Protein 1R8D (pdb70)

Secondary structure (DSSP, 8-state):
--B-HHHHHHHHS--HHHHHHHHHTTSS--SEE-TT--EEB-HHHHHHHHHHHHHHHTT--HHHHHHHHH-TTS-HHHHHHHHHHHHHHHHHHHHHHHHHHHHHH-S--/--B-HHHHHHHHS--HHHHHHHHHTTSS--SEE-TTS-EEB-HHHHHHHHHHHHHHHTT--HHHHHHHHS-TTS-HHHHHHHHHHHHHHHHHHHHHHHHHHHTT---

Structure (mmCIF, N/CA/C/O backbone):
data_1R8D
#
_entry.id   1R8D
#
_cell.length_a   148.190
_cell.length_b   148.190
_cell.length_c   73.360
_cell.angle_alpha   90.00
_cell.angle_beta   90.00
_cell.angle_gamma   90.00
#
_symmetry.space_group_name_H-M   'I 4'
#
loop_
_entity.id
_entity.type
_entity.pdbx_description
1 polymer 26-MER
2 polymer 26-MER
3 polymer 'transcription activator MtaN'
4 non-polymer 'SULFATE ION'
5 water water
#
loop_
_atom_site.group_PDB
_atom_site.id
_atom_site.type_symbol
_atom_site.label_atom_id
_atom_site.label_alt_id
_atom_site.label_comp_id
_atom_site.label_asym_id
_atom_site.label_entity_id
_atom_site.label_seq_id
_atom_site.pdbx_PDB_ins_code
_atom_site.Cartn_x
_atom_site.Cartn_y
_atom_site.Cartn_z
_atom_site.occupancy
_atom_site.B_iso_or_equiv
_atom_site.auth_seq_id
_atom_site.auth_comp_id
_atom_site.auth_asym_id
_atom_site.auth_atom_id
_atom_site.pdbx_PDB_model_num
ATOM 1061 N N . MET C 3 1 ? 49.362 54.104 56.859 1.00 88.13 1 MET A N 1
ATOM 1062 C CA . MET C 3 1 ? 48.628 55.317 56.385 1.00 87.75 1 MET A CA 1
ATOM 1063 C C . MET C 3 1 ? 48.905 55.577 54.907 1.00 77.87 1 MET A C 1
ATOM 1064 O O . MET C 3 1 ? 47.988 55.536 54.083 1.00 76.21 1 MET A O 1
ATOM 1069 N N . LYS C 3 2 ? 50.167 55.852 54.580 1.00 63.98 2 LYS A N 1
ATOM 1070 C CA . LYS C 3 2 ? 50.562 56.110 53.198 1.00 53.11 2 LYS A CA 1
ATOM 1071 C C . LYS C 3 2 ? 51.442 55.009 52.624 1.00 46.51 2 LYS A C 1
ATOM 1072 O O . LYS C 3 2 ? 52.077 54.261 53.360 1.00 52.23 2 LYS A O 1
ATOM 1078 N N . TYR C 3 3 ? 51.480 54.917 51.299 1.00 43.89 3 TYR A N 1
ATOM 1079 C CA . TYR C 3 3 ? 52.271 53.892 50.633 1.00 36.18 3 TYR A CA 1
ATOM 1080 C C . TYR C 3 3 ? 53.116 54.487 49.517 1.00 39.56 3 TYR A C 1
ATOM 1081 O O . TYR C 3 3 ? 52.729 55.462 48.864 1.00 34.50 3 TYR A O 1
ATOM 1090 N N . GLN C 3 4 ? 54.269 53.884 49.280 1.00 37.46 4 GLN A N 1
ATOM 1091 C CA . GLN C 3 4 ? 55.111 54.354 48.201 1.00 46.35 4 GLN A CA 1
ATOM 1092 C C . GLN C 3 4 ? 55.182 53.293 47.097 1.00 44.43 4 GLN A C 1
ATOM 1093 O O . GLN C 3 4 ? 54.936 52.111 47.333 1.00 43.79 4 GLN A O 1
ATOM 1099 N N . VAL C 3 5 ? 55.499 53.731 45.887 1.00 44.42 5 VAL A N 1
ATOM 1100 C CA . VAL C 3 5 ? 55.538 52.854 44.730 1.00 42.91 5 VAL A CA 1
ATOM 1101 C C . VAL C 3 5 ? 55.753 51.372 44.976 1.00 35.35 5 VAL A C 1
ATOM 1102 O O . VAL C 3 5 ? 54.845 50.583 44.729 1.00 51.26 5 VAL A O 1
ATOM 1106 N N . LYS C 3 6 ? 56.929 50.979 45.450 1.00 34.91 6 LYS A N 1
ATOM 1107 C CA . LYS C 3 6 ? 57.206 49.563 45.685 1.00 39.60 6 LYS A CA 1
ATOM 1108 C C . LYS C 3 6 ? 55.988 48.838 46.245 1.00 44.72 6 LYS A C 1
ATOM 1109 O O . LYS C 3 6 ? 55.559 47.819 45.703 1.00 46.23 6 LYS A O 1
ATOM 1115 N N . GLN C 3 7 ? 55.429 49.386 47.320 1.00 40.09 7 GLN A N 1
ATOM 1116 C CA . GLN C 3 7 ? 54.266 48.806 47.983 1.00 41.84 7 GLN A CA 1
ATOM 1117 C C . GLN C 3 7 ? 53.005 48.857 47.143 1.00 44.55 7 GLN A C 1
ATOM 1118 O O . GLN C 3 7 ? 52.292 47.862 47.040 1.00 50.64 7 GLN A O 1
ATOM 1124 N N . VAL C 3 8 ? 52.719 50.014 46.552 1.00 41.15 8 VAL A N 1
ATOM 1125 C CA . VAL C 3 8 ? 51.526 50.150 45.733 1.00 37.16 8 VAL A CA 1
ATOM 1126 C C . VAL C 3 8 ? 51.622 49.180 44.571 1.00 42.30 8 VAL A C 1
ATOM 1127 O O . VAL C 3 8 ? 50.648 48.526 44.211 1.00 40.37 8 VAL A O 1
ATOM 1131 N N . ALA C 3 9 ? 52.802 49.084 43.981 1.00 40.37 9 ALA A N 1
ATOM 1132 C CA . ALA C 3 9 ? 52.980 48.171 42.867 1.00 49.68 9 ALA A CA 1
ATOM 1133 C C . ALA C 3 9 ? 52.671 46.743 43.327 1.00 46.92 9 ALA A C 1
ATOM 1134 O O . ALA C 3 9 ? 51.964 46.006 42.644 1.00 55.16 9 ALA A O 1
ATOM 1136 N N . GLU C 3 10 ? 53.196 46.366 44.486 1.00 45.05 10 GLU A N 1
ATOM 1137 C CA . GLU C 3 10 ? 52.977 45.033 45.037 1.00 57.51 10 GLU A CA 1
ATOM 1138 C C . GLU C 3 10 ? 51.504 44.735 45.357 1.00 52.01 10 GLU A C 1
ATOM 1139 O O . GLU C 3 10 ? 50.986 43.678 45.015 1.00 49.41 10 GLU A O 1
ATOM 1145 N N . ILE C 3 11 ? 50.835 45.665 46.021 1.00 47.62 11 ILE A N 1
ATOM 1146 C CA . ILE C 3 11 ? 49.429 45.499 46.360 1.00 37.65 11 ILE A CA 1
ATOM 1147 C C . ILE C 3 11 ? 48.528 45.386 45.125 1.00 48.13 11 ILE A C 1
ATOM 1148 O O . ILE C 3 11 ? 47.581 44.606 45.116 1.00 59.28 11 ILE A O 1
ATOM 1153 N N . SER C 3 12 ? 48.818 46.171 44.090 1.00 42.97 12 SER A N 1
ATOM 1154 C CA . SER C 3 12 ? 47.985 46.198 42.892 1.00 26.90 12 SER A CA 1
ATOM 1155 C C . SER C 3 12 ? 48.406 45.339 41.705 1.00 37.26 12 SER A C 1
ATOM 1156 O O . SER C 3 12 ? 47.614 45.132 40.777 1.00 41.31 12 SER A O 1
ATOM 1159 N N . GLY C 3 13 ? 49.632 44.836 41.715 1.00 31.45 13 GLY A N 1
ATOM 1160 C CA . GLY C 3 13 ? 50.074 44.030 40.594 1.00 33.56 13 GLY A CA 1
ATOM 1161 C C . GLY C 3 13 ? 50.590 44.807 39.381 1.00 41.71 13 GLY A C 1
ATOM 1162 O O . GLY C 3 13 ? 51.018 44.204 38.395 1.00 42.08 13 GLY A O 1
ATOM 1163 N N . VAL C 3 14 ? 50.538 46.134 39.408 1.00 46.95 14 VAL A N 1
ATOM 1164 C CA . VAL C 3 14 ? 51.062 46.896 38.271 1.00 49.15 14 VAL A CA 1
ATOM 1165 C C . VAL C 3 14 ? 52.495 47.290 38.610 1.00 40.79 14 VAL A C 1
ATOM 1166 O O . VAL C 3 14 ? 52.909 47.217 39.768 1.00 46.72 14 VAL A O 1
ATOM 1170 N N . SER C 3 15 ? 53.244 47.712 37.602 1.00 43.49 15 SER A N 1
ATOM 1171 C CA . SER C 3 15 ? 54.643 48.103 37.794 1.00 45.13 15 SER A CA 1
ATOM 1172 C C . SER C 3 15 ? 54.786 49.520 38.307 1.00 40.97 15 SER A C 1
ATOM 1173 O O . SER C 3 15 ? 53.881 50.345 38.169 1.00 44.55 15 SER A O 1
ATOM 1176 N N . ILE C 3 16 ? 55.943 49.804 38.888 1.00 37.26 16 ILE A N 1
ATOM 1177 C CA . ILE C 3 16 ? 56.208 51.147 39.373 1.00 38.86 16 ILE A CA 1
ATOM 1178 C C . ILE C 3 16 ? 56.146 52.095 38.166 1.00 44.09 16 ILE A C 1
ATOM 1179 O O . ILE C 3 16 ? 55.532 53.181 38.233 1.00 35.95 16 ILE A O 1
ATOM 1184 N N . ARG C 3 17 ? 56.744 51.664 37.051 1.00 24.89 17 ARG A N 1
ATOM 1185 C CA . ARG C 3 17 ? 56.720 52.472 35.845 1.00 35.67 17 ARG A CA 1
ATOM 1186 C C . ARG C 3 17 ? 55.292 52.878 35.522 1.00 43.87 17 ARG A C 1
ATOM 1187 O O . ARG C 3 17 ? 55.033 53.984 35.025 1.00 47.63 17 ARG A O 1
ATOM 1195 N N . THR C 3 18 ? 54.364 51.974 35.809 1.00 38.52 18 THR A N 1
ATOM 1196 C CA . THR C 3 18 ? 52.968 52.233 35.531 1.00 35.74 18 THR A CA 1
ATOM 1197 C C . THR C 3 18 ? 52.451 53.351 36.399 1.00 41.43 18 THR A C 1
ATOM 1198 O O . THR C 3 18 ? 51.740 54.238 35.928 1.00 42.52 18 THR A O 1
ATOM 1202 N N . LEU C 3 19 ? 52.793 53.296 37.681 1.00 46.35 19 LEU A N 1
ATOM 1203 C CA . LEU C 3 19 ? 52.337 54.317 38.606 1.00 44.13 19 LEU A CA 1
ATOM 1204 C C . LEU C 3 19 ? 52.850 55.659 38.128 1.00 41.72 19 LEU A C 1
ATOM 1205 O O . LEU C 3 19 ? 52.111 56.655 38.159 1.00 32.23 19 LEU A O 1
ATOM 1210 N N . HIS C 3 20 ? 54.102 55.687 37.660 1.00 33.12 20 HIS A N 1
ATOM 1211 C CA . HIS C 3 20 ? 54.677 56.952 37.173 1.00 43.64 20 HIS A CA 1
ATOM 1212 C C . HIS C 3 20 ? 53.874 57.458 35.994 1.00 40.36 20 HIS A C 1
ATOM 1213 O O . HIS C 3 20 ? 53.382 58.594 36.000 1.00 37.78 20 HIS A O 1
ATOM 1220 N N . HIS C 3 21 ? 53.732 56.594 34.995 1.00 37.95 21 HIS A N 1
ATOM 1221 C CA . HIS C 3 21 ? 52.990 56.931 33.798 1.00 33.63 21 HIS A CA 1
ATOM 1222 C C . HIS C 3 21 ? 51.598 57.448 34.144 1.00 43.77 21 HIS A C 1
ATOM 1223 O O . HIS C 3 21 ? 51.162 58.475 33.618 1.00 44.79 21 HIS A O 1
ATOM 1230 N N . TYR C 3 22 ? 50.899 56.750 35.035 1.00 40.65 22 TYR A N 1
ATOM 1231 C CA . TYR C 3 22 ? 49.560 57.186 35.399 1.00 45.26 22 TYR A CA 1
ATOM 1232 C C . TYR C 3 22 ? 49.640 58.506 36.110 1.00 42.44 22 TYR A C 1
ATOM 1233 O O . TYR C 3 22 ? 48.670 59.255 36.135 1.00 44.39 22 TYR A O 1
ATOM 1242 N N . ASP C 3 23 ? 50.800 58.785 36.697 1.00 49.58 23 ASP A N 1
ATOM 1243 C CA . ASP C 3 23 ? 51.002 60.050 37.392 1.00 49.02 23 ASP A CA 1
ATOM 1244 C C . ASP C 3 23 ? 51.207 61.156 36.355 1.00 43.90 23 ASP A C 1
ATOM 1245 O O . ASP C 3 23 ? 50.541 62.193 36.420 1.00 33.78 23 ASP A O 1
ATOM 1250 N N . ASN C 3 24 ? 52.106 60.913 35.396 1.00 44.68 24 ASN A N 1
ATOM 1251 C CA . ASN C 3 24 ? 52.408 61.873 34.323 1.00 48.22 24 ASN A CA 1
ATOM 1252 C C . ASN C 3 24 ? 51.184 62.255 33.513 1.00 53.18 24 ASN A C 1
ATOM 1253 O O . ASN C 3 24 ? 51.065 63.401 33.072 1.00 49.99 24 ASN A O 1
ATOM 1258 N N . ILE C 3 25 ? 50.293 61.282 33.311 1.00 53.85 25 ILE A N 1
ATOM 1259 C CA . ILE C 3 25 ? 49.068 61.467 32.543 1.00 49.20 25 ILE A CA 1
ATOM 1260 C C . ILE C 3 25 ? 47.966 62.161 33.331 1.00 51.60 25 ILE A C 1
ATOM 1261 O O . ILE C 3 25 ? 46.998 62.657 32.756 1.00 54.07 25 ILE A O 1
ATOM 1266 N N . GLU C 3 26 ? 48.113 62.196 34.647 1.00 54.19 26 GLU A N 1
ATOM 1267 C CA . GLU C 3 26 ? 47.122 62.825 35.507 1.00 61.01 26 GLU A CA 1
ATOM 1268 C C . GLU C 3 26 ? 45.953 61.858 35.708 1.00 60.86 26 GLU A C 1
ATOM 1269 O O . GLU C 3 26 ? 44.867 62.251 36.151 1.00 62.92 26 GLU A O 1
ATOM 1275 N N . LEU C 3 27 ? 46.188 60.591 35.369 1.00 54.95 27 LEU A N 1
ATOM 1276 C CA . LEU C 3 27 ? 45.186 59.537 35.533 1.00 54.00 27 LEU A CA 1
ATOM 1277 C C . LEU C 3 27 ? 45.084 59.209 37.033 1.00 53.39 27 LEU A C 1
ATOM 1278 O O . LEU C 3 27 ? 43.993 59.130 37.611 1.00 41.79 27 LEU A O 1
ATOM 1283 N N . LEU C 3 28 ? 46.244 59.029 37.655 1.00 52.38 28 LEU A N 1
ATOM 1284 C CA . LEU C 3 28 ? 46.328 58.736 39.079 1.00 49.12 28 LEU A CA 1
ATOM 1285 C C . LEU C 3 28 ? 47.465 59.555 39.688 1.00 50.15 28 LEU A C 1
ATOM 1286 O O . LEU C 3 28 ? 48.645 59.215 39.529 1.00 44.52 28 LEU A O 1
ATOM 1291 N N . ASN C 3 29 ? 47.109 60.642 40.366 1.00 43.86 29 ASN A N 1
ATOM 1292 C CA . ASN C 3 29 ? 48.110 61.493 41.008 1.00 49.45 29 ASN A CA 1
ATOM 1293 C C . ASN C 3 29 ? 48.166 61.153 42.494 1.00 46.39 29 ASN A C 1
ATOM 1294 O O . ASN C 3 29 ? 47.137 61.152 43.183 1.00 48.34 29 ASN A O 1
ATOM 1299 N N . PRO C 3 30 ? 49.371 60.862 43.008 1.00 36.00 30 PRO A N 1
ATOM 1300 C CA . PRO C 3 30 ? 49.577 60.513 44.413 1.00 39.92 30 PRO A CA 1
ATOM 1301 C C . PRO C 3 30 ? 48.917 61.552 45.300 1.00 52.97 30 PRO A C 1
ATOM 1302 O O . PRO C 3 30 ? 48.728 62.694 44.886 1.00 58.29 30 PRO A O 1
ATOM 1306 N N . SER C 3 31 ? 48.567 61.163 46.517 1.00 49.82 31 SER A N 1
ATOM 1307 C CA . SER C 3 31 ? 47.923 62.094 47.429 1.00 56.55 31 SER A CA 1
ATOM 1308 C C . SER C 3 31 ? 48.946 63.033 48.062 1.00 59.35 31 SER A C 1
ATOM 1309 O O . SER C 3 31 ? 48.598 64.119 48.525 1.00 61.88 31 SER A O 1
ATOM 1312 N N . ALA C 3 32 ? 50.210 62.621 48.073 1.00 56.02 32 ALA A N 1
ATOM 1313 C CA . ALA C 3 32 ? 51.257 63.439 48.673 1.00 52.27 32 ALA A CA 1
ATOM 1314 C C . ALA C 3 32 ? 52.641 63.141 48.111 1.00 49.31 32 ALA A C 1
ATOM 1315 O O . ALA C 3 32 ? 52.836 62.163 47.384 1.00 46.06 32 ALA A O 1
ATOM 1317 N N . LEU C 3 33 ? 53.597 63.998 48.465 1.00 52.13 33 LEU A N 1
ATOM 1318 C CA . LEU C 3 33 ? 54.986 63.863 48.033 1.00 52.72 33 LEU A CA 1
ATOM 1319 C C . LEU C 3 33 ? 55.905 64.194 49.197 1.00 51.89 33 LEU A C 1
ATOM 1320 O O . LEU C 3 33 ? 55.606 65.082 49.989 1.00 62.92 33 LEU A O 1
ATOM 1325 N N . THR C 3 34 ? 57.012 63.473 49.321 1.00 51.86 34 THR A N 1
ATOM 1326 C CA . THR C 3 34 ? 57.939 63.763 50.402 1.00 48.54 34 THR A CA 1
ATOM 1327 C C . THR C 3 34 ? 58.812 64.906 49.925 1.00 65.12 34 THR A C 1
ATOM 1328 O O . THR C 3 34 ? 58.881 65.195 48.718 1.00 51.69 34 THR A O 1
ATOM 1332 N N . ASP C 3 35 ? 59.475 65.554 50.879 1.00 75.70 35 ASP A N 1
ATOM 1333 C CA . ASP C 3 35 ? 60.361 66.676 50.591 1.00 80.53 35 ASP A CA 1
ATOM 1334 C C . ASP C 3 35 ? 61.363 66.275 49.520 1.00 75.59 35 ASP A C 1
ATOM 1335 O O . ASP C 3 35 ? 61.860 67.115 48.768 1.00 63.78 35 ASP A O 1
ATOM 1340 N N . ALA C 3 36 ? 61.637 64.975 49.454 1.00 70.95 36 ALA A N 1
ATOM 1341 C CA . ALA C 3 36 ? 62.575 64.430 48.492 1.00 58.97 36 ALA A CA 1
ATOM 1342 C C . ALA C 3 36 ? 61.888 64.052 47.190 1.00 58.45 36 ALA A C 1
ATOM 1343 O O . ALA C 3 36 ? 62.520 63.521 46.278 1.00 57.26 36 ALA A O 1
ATOM 1345 N N . GLY C 3 37 ? 60.587 64.304 47.104 1.00 59.82 37 GLY A N 1
ATOM 1346 C CA . GLY C 3 37 ? 59.871 63.990 45.877 1.00 62.38 37 GLY A CA 1
ATOM 1347 C C . GLY C 3 37 ? 59.187 62.638 45.785 1.00 59.10 37 GLY A C 1
ATOM 1348 O O . GLY C 3 37 ? 58.430 62.404 44.848 1.00 66.44 37 GLY A O 1
ATOM 1349 N N . TYR C 3 38 ? 59.456 61.749 46.739 1.00 48.47 38 TYR A N 1
ATOM 1350 C CA . TYR C 3 38 ? 58.851 60.418 46.771 1.00 41.21 38 TYR A CA 1
ATOM 1351 C C . TYR C 3 38 ? 57.314 60.476 46.733 1.00 42.52 38 TYR A C 1
ATOM 1352 O O . TYR C 3 38 ? 56.681 61.229 47.488 1.00 35.35 38 TYR A O 1
ATOM 1361 N N . ARG C 3 39 ? 56.717 59.671 45.861 1.00 29.22 39 ARG A N 1
ATOM 1362 C CA . ARG C 3 39 ? 55.261 59.613 45.750 1.00 36.55 39 ARG A CA 1
ATOM 1363 C C . ARG C 3 39 ? 54.625 58.849 46.918 1.00 32.26 39 ARG A C 1
ATOM 1364 O O . ARG C 3 39 ? 55.056 57.746 47.241 1.00 28.44 39 ARG A O 1
ATOM 1372 N N . LEU C 3 40 ? 53.619 59.439 47.564 1.00 35.10 40 LEU A N 1
ATOM 1373 C CA . LEU C 3 40 ? 52.934 58.785 48.694 1.00 31.69 40 LEU A CA 1
ATOM 1374 C C . LEU C 3 40 ? 51.454 58.597 48.396 1.00 42.68 40 LEU A C 1
ATOM 1375 O O . LEU C 3 40 ? 50.709 59.576 48.263 1.00 43.96 40 LEU A O 1
ATOM 1380 N N . TYR C 3 41 ? 51.028 57.338 48.303 1.00 47.14 41 TYR A N 1
ATOM 1381 C CA . TYR C 3 41 ? 49.640 57.022 47.989 1.00 38.58 41 TYR A CA 1
ATOM 1382 C C . TYR C 3 41 ? 48.795 56.713 49.200 1.00 39.03 41 TYR A C 1
ATOM 1383 O O . TYR C 3 41 ? 49.245 56.046 50.123 1.00 40.98 41 TYR A O 1
ATOM 1392 N N . SER C 3 42 ? 47.557 57.198 49.169 1.00 40.13 42 SER A N 1
ATOM 1393 C CA . SER C 3 42 ? 46.586 56.999 50.244 1.00 43.25 42 SER A CA 1
ATOM 1394 C C . SER C 3 42 ? 45.646 55.848 49.907 1.00 48.48 42 SER A C 1
ATOM 1395 O O . SER C 3 42 ? 45.595 55.395 48.761 1.00 42.88 42 SER A O 1
ATOM 1398 N N . ASP C 3 43 ? 44.879 55.389 50.892 1.00 49.21 43 ASP A N 1
ATOM 1399 C CA . ASP C 3 43 ? 43.954 54.290 50.639 1.00 52.55 43 ASP A CA 1
ATOM 1400 C C . ASP C 3 43 ? 42.982 54.684 49.522 1.00 50.39 43 ASP A C 1
ATOM 1401 O O . ASP C 3 43 ? 42.600 53.858 48.700 1.00 51.28 43 ASP A O 1
ATOM 1406 N N . ALA C 3 44 ? 42.596 55.951 49.480 1.00 49.42 44 ALA A N 1
ATOM 1407 C CA . ALA C 3 44 ? 41.707 56.420 48.427 1.00 47.10 44 ALA A CA 1
ATOM 1408 C C . ALA C 3 44 ? 42.400 56.208 47.081 1.00 53.41 44 ALA A C 1
ATOM 1409 O O . ALA C 3 44 ? 41.787 55.726 46.123 1.00 56.71 44 ALA A O 1
ATOM 1411 N N . ASP C 3 45 ? 43.677 56.578 47.005 1.00 47.38 45 ASP A N 1
ATOM 1412 C CA . ASP C 3 45 ? 44.420 56.408 45.763 1.00 52.43 45 ASP A CA 1
ATOM 1413 C C . ASP C 3 45 ? 44.365 54.935 45.338 1.00 53.78 45 ASP A C 1
ATOM 1414 O O . ASP C 3 45 ? 44.327 54.624 44.148 1.00 59.13 45 ASP A O 1
ATOM 1419 N N . LEU C 3 46 ? 44.349 54.032 46.312 1.00 45.37 46 LEU A N 1
ATOM 1420 C CA . LEU C 3 46 ? 44.303 52.606 46.018 1.00 45.69 46 LEU A CA 1
ATOM 1421 C C . LEU C 3 46 ? 42.944 52.181 45.439 1.00 50.93 46 LEU A C 1
ATOM 1422 O O . LEU C 3 46 ? 42.882 51.334 44.550 1.00 45.81 46 LEU A O 1
ATOM 1427 N N . GLU C 3 47 ? 41.857 52.764 45.931 1.00 50.81 47 GLU A N 1
ATOM 1428 C CA . GLU C 3 47 ? 40.551 52.427 45.391 1.00 55.28 47 GLU A CA 1
ATOM 1429 C C . GLU C 3 47 ? 40.558 52.905 43.953 1.00 52.63 47 GLU A C 1
ATOM 1430 O O . GLU C 3 47 ? 40.274 52.141 43.032 1.00 59.01 47 GLU A O 1
ATOM 1436 N N . ARG C 3 48 ? 40.899 54.174 43.771 1.00 46.05 48 ARG A N 1
ATOM 1437 C CA . ARG C 3 48 ? 40.969 54.756 42.443 1.00 47.71 48 ARG A CA 1
ATOM 1438 C C . ARG C 3 48 ? 41.748 53.821 41.518 1.00 43.95 48 ARG A C 1
ATOM 1439 O O . ARG C 3 48 ? 41.284 53.475 40.428 1.00 32.15 48 ARG A O 1
ATOM 1447 N N . LEU C 3 49 ? 42.928 53.402 41.963 1.00 36.51 49 LEU A N 1
ATOM 1448 C CA . LEU C 3 49 ? 43.751 52.508 41.166 1.00 37.89 49 LEU A CA 1
ATOM 1449 C C . LEU C 3 49 ? 43.028 51.196 40.826 1.00 37.58 49 LEU A C 1
ATOM 1450 O O . LEU C 3 49 ? 43.160 50.687 39.717 1.00 44.32 49 LEU A O 1
ATOM 1455 N N . GLN C 3 50 ? 42.263 50.648 41.768 1.00 44.19 50 GLN A N 1
ATOM 1456 C CA . GLN C 3 50 ? 41.533 49.399 41.512 1.00 49.79 50 GLN A CA 1
ATOM 1457 C C . GLN C 3 50 ? 40.461 49.604 40.449 1.00 52.06 50 GLN A C 1
ATOM 1458 O O . GLN C 3 50 ? 40.233 48.744 39.605 1.00 50.82 50 GLN A O 1
ATOM 1464 N N . GLN C 3 51 ? 39.805 50.756 40.492 1.00 45.51 51 GLN A N 1
ATOM 1465 C CA . GLN C 3 51 ? 38.779 51.056 39.519 1.00 43.29 51 GLN A CA 1
ATOM 1466 C C . GLN C 3 51 ? 39.397 51.298 38.155 1.00 50.31 51 GLN A C 1
ATOM 1467 O O . GLN C 3 51 ? 38.885 50.807 37.149 1.00 54.18 51 GLN A O 1
ATOM 1473 N N . ILE C 3 52 ? 40.493 52.047 38.093 1.00 45.39 52 ILE A N 1
ATOM 1474 C CA . ILE C 3 52 ? 41.068 52.284 36.776 1.00 54.91 52 ILE A CA 1
ATOM 1475 C C . ILE C 3 52 ? 41.543 50.929 36.257 1.00 50.46 52 ILE A C 1
ATOM 1476 O O . ILE C 3 52 ? 41.470 50.633 35.065 1.00 51.76 52 ILE A O 1
ATOM 1481 N N . LEU C 3 53 ? 41.994 50.087 37.170 1.00 44.72 53 LEU A N 1
ATOM 1482 C CA . LEU C 3 53 ? 42.499 48.792 36.774 1.00 44.63 53 LEU A CA 1
ATOM 1483 C C . LEU C 3 53 ? 41.355 47.899 36.265 1.00 51.44 53 LEU A C 1
ATOM 1484 O O . LEU C 3 53 ? 41.524 47.106 35.333 1.00 46.35 53 LEU A O 1
ATOM 1489 N N . PHE C 3 54 ? 40.185 48.035 36.871 1.00 45.80 54 PHE A N 1
ATOM 1490 C CA . PHE C 3 54 ? 39.055 47.240 36.446 1.00 48.08 54 PHE A CA 1
ATOM 1491 C C . PHE C 3 54 ? 38.635 47.698 35.043 1.00 51.71 54 PHE A C 1
ATOM 1492 O O . PHE C 3 54 ? 38.533 46.875 34.130 1.00 53.30 54 PHE A O 1
ATOM 1500 N N . PHE C 3 55 ? 38.407 48.998 34.854 1.00 41.79 55 PHE A N 1
ATOM 1501 C CA . PHE C 3 55 ? 38.034 49.488 33.527 1.00 42.23 55 PHE A CA 1
ATOM 1502 C C . PHE C 3 55 ? 39.050 49.056 32.482 1.00 39.19 55 PHE A C 1
ATOM 1503 O O . PHE C 3 55 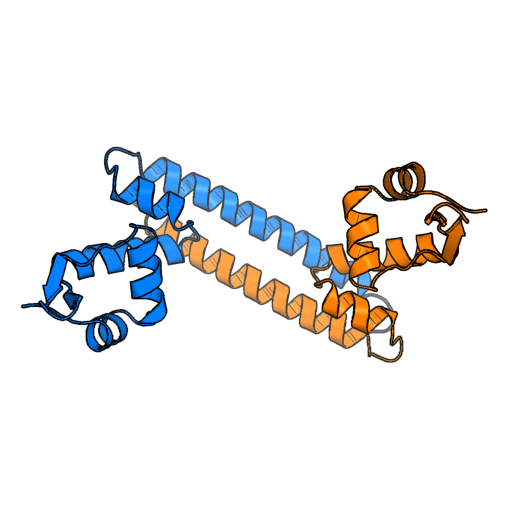? 38.716 48.901 31.314 1.00 51.01 55 PHE A O 1
ATOM 1511 N N . LYS C 3 56 ? 40.291 48.865 32.903 1.00 35.98 56 LYS A N 1
ATOM 1512 C CA . LYS C 3 56 ? 41.335 48.421 31.991 1.00 43.39 56 LYS A CA 1
ATOM 1513 C C . LYS C 3 56 ? 41.052 47.006 31.498 1.00 47.52 56 LYS A C 1
ATOM 1514 O O . LYS C 3 56 ? 41.324 46.685 30.339 1.00 52.29 56 LYS A O 1
ATOM 1520 N N . GLU C 3 57 ? 40.524 46.162 32.386 1.00 50.99 57 G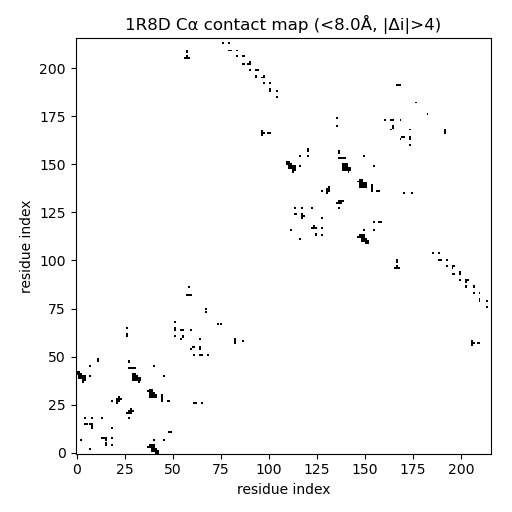LU A N 1
ATOM 1521 C CA . GLU C 3 57 ? 40.206 44.771 32.052 1.00 53.13 57 GLU A CA 1
ATOM 1522 C C . GLU C 3 57 ? 39.112 44.680 30.974 1.00 51.79 57 GLU A C 1
ATOM 1523 O O . GLU C 3 57 ? 39.127 43.785 30.136 1.00 52.74 57 GLU A O 1
ATOM 1529 N N . ILE C 3 58 ? 38.186 45.631 30.993 1.00 48.57 58 ILE A N 1
ATOM 1530 C CA . ILE C 3 58 ? 37.096 45.700 30.030 1.00 45.59 58 ILE A CA 1
ATOM 1531 C C . ILE C 3 58 ? 37.588 46.267 28.688 1.00 50.73 58 ILE A C 1
ATOM 1532 O O . ILE C 3 58 ? 36.810 46.412 27.736 1.00 49.77 58 ILE A O 1
ATOM 1537 N N . GLY C 3 59 ? 38.868 46.622 28.616 1.00 52.37 59 GLY A N 1
ATOM 1538 C CA . GLY C 3 59 ? 39.410 47.156 27.373 1.00 44.87 59 GLY A CA 1
ATOM 1539 C C . GLY C 3 59 ? 39.369 48.661 27.128 1.00 44.93 59 GLY A C 1
ATOM 1540 O O . GLY C 3 59 ? 39.715 49.106 26.033 1.00 48.85 59 GLY A O 1
ATOM 1541 N N . PHE C 3 60 ? 38.947 49.455 28.108 1.00 47.76 60 PHE A N 1
ATOM 1542 C CA . PHE C 3 60 ? 38.933 50.906 27.919 1.00 55.72 60 PHE A CA 1
ATOM 1543 C C . PHE C 3 60 ? 40.347 51.482 27.848 1.00 58.64 60 PHE A C 1
ATOM 1544 O O . PHE C 3 60 ? 41.324 50.817 28.198 1.00 53.00 60 PHE A O 1
ATOM 1552 N N . ARG C 3 61 ? 40.443 52.731 27.398 1.00 64.91 61 ARG A N 1
ATOM 1553 C CA . ARG C 3 61 ? 41.727 53.424 27.307 1.00 67.16 61 ARG A CA 1
ATOM 1554 C C . ARG C 3 61 ? 41.855 54.414 28.461 1.00 62.53 61 ARG A C 1
ATOM 1555 O O . ARG C 3 61 ? 40.849 54.893 29.009 1.00 50.08 61 ARG A O 1
ATOM 1563 N N . LEU C 3 62 ? 43.099 54.720 28.814 1.00 53.30 62 LEU A N 1
ATOM 1564 C CA . LEU C 3 62 ? 43.396 55.636 29.906 1.00 49.22 62 LEU A CA 1
ATOM 1565 C C . LEU C 3 62 ? 42.595 56.937 29.828 1.00 52.06 62 LEU A C 1
ATOM 1566 O O . LEU C 3 62 ? 42.137 57.462 30.849 1.00 50.44 62 LEU A O 1
ATOM 1571 N N . ASP C 3 63 ? 42.407 57.449 28.618 1.00 50.34 63 ASP A N 1
ATOM 1572 C CA . ASP C 3 63 ? 41.634 58.671 28.438 1.00 59.96 63 ASP A CA 1
ATOM 1573 C C . ASP C 3 63 ? 40.166 58.426 28.788 1.00 59.92 63 ASP A C 1
ATOM 1574 O O . ASP C 3 63 ? 39.536 59.240 29.470 1.00 58.89 63 ASP A O 1
ATOM 1579 N N . GLU C 3 64 ? 39.618 57.303 28.330 1.00 59.49 64 GLU A N 1
ATOM 1580 C CA . GLU C 3 64 ? 38.224 56.992 28.625 1.00 61.49 64 GLU A CA 1
ATOM 1581 C C . GLU C 3 64 ? 38.058 56.749 30.121 1.00 60.70 64 GLU A C 1
ATOM 1582 O O . GLU C 3 64 ? 37.091 57.211 30.734 1.00 56.07 64 GLU A O 1
ATOM 1588 N N . ILE C 3 65 ? 39.005 56.016 30.705 1.00 55.93 65 ILE A N 1
ATOM 1589 C CA . ILE C 3 65 ? 38.960 55.714 32.130 1.00 45.16 65 ILE A CA 1
ATOM 1590 C C . ILE C 3 65 ? 39.054 57.012 32.913 1.00 57.05 65 ILE A C 1
ATOM 1591 O O . ILE C 3 65 ? 38.315 57.241 33.878 1.00 47.97 65 ILE A O 1
ATOM 1596 N N . LYS C 3 66 ? 39.974 57.865 32.480 1.00 66.79 66 LYS A N 1
ATOM 1597 C CA . LYS C 3 66 ? 40.180 59.144 33.129 1.00 71.22 66 LYS A CA 1
ATOM 1598 C C . LYS C 3 66 ? 38.875 59.927 33.123 1.00 71.43 66 LYS A C 1
ATOM 1599 O O . LYS C 3 66 ? 38.325 60.240 34.178 1.00 70.59 66 LYS A O 1
ATOM 1605 N N . GLU C 3 67 ? 38.369 60.213 31.927 1.00 73.99 67 GLU A N 1
ATOM 1606 C CA . GLU C 3 67 ? 37.136 60.972 31.786 1.00 74.28 67 GLU A CA 1
ATOM 1607 C C . GLU C 3 67 ? 35.955 60.371 32.549 1.00 74.89 67 GLU A C 1
ATOM 1608 O O . GLU C 3 67 ? 35.045 61.097 32.940 1.00 81.66 67 GLU A O 1
ATOM 1610 N N . MET C 3 68 ? 35.962 59.060 32.771 1.00 72.67 68 MET A N 1
ATOM 1611 C CA . MET C 3 68 ? 34.862 58.425 33.498 1.00 76.76 68 MET A CA 1
ATOM 1612 C C . MET C 3 68 ? 35.036 58.562 35.001 1.00 77.87 68 MET A C 1
ATOM 1613 O O . MET C 3 68 ? 34.060 58.634 35.747 1.00 79.11 68 MET A O 1
ATOM 1618 N N . LEU C 3 69 ? 36.283 58.579 35.448 1.00 76.94 69 LEU A N 1
ATOM 1619 C CA . LEU C 3 69 ? 36.557 58.704 36.867 1.00 76.86 69 LEU A CA 1
ATOM 1620 C C . LEU C 3 69 ? 36.522 60.163 37.300 1.00 84.74 69 LEU A C 1
ATOM 1621 O O . LEU C 3 69 ? 36.061 60.480 38.395 1.00 87.58 69 LEU A O 1
ATOM 1626 N N . ASP C 3 70 ? 37.001 61.052 36.435 1.00 88.31 70 ASP A N 1
ATOM 1627 C CA . ASP C 3 70 ? 37.009 62.474 36.749 1.00 98.19 70 ASP A CA 1
ATOM 1628 C C . ASP C 3 70 ? 35.616 63.084 36.583 1.00 103.77 70 ASP A C 1
ATOM 1629 O O . ASP C 3 70 ? 35.309 64.115 37.179 1.00 105.53 70 ASP A O 1
ATOM 1634 N N . HIS C 3 71 ? 34.778 62.444 35.773 1.00 110.86 71 HIS A N 1
ATOM 1635 C CA . HIS C 3 71 ? 33.415 62.918 35.542 1.00 115.89 71 HIS A CA 1
ATOM 1636 C C . HIS C 3 71 ? 32.419 61.786 35.777 1.00 119.64 71 HIS A C 1
ATOM 1637 O O . HIS C 3 71 ? 31.945 61.162 34.831 1.00 122.38 71 HIS A O 1
ATOM 1644 N N . PRO C 3 72 ? 32.093 61.509 37.052 1.00 123.56 72 PRO A N 1
ATOM 1645 C CA . PRO C 3 72 ? 31.155 60.455 37.459 1.00 126.12 72 PRO A CA 1
ATOM 1646 C C . PRO C 3 72 ? 29.788 60.540 36.781 1.00 128.77 72 PRO A C 1
ATOM 1647 O O . PRO C 3 72 ? 29.186 59.516 36.459 1.00 134.40 72 PRO A O 1
ATOM 1651 N N . ASN C 3 73 ? 29.302 61.761 36.577 1.00 127.20 73 ASN A N 1
ATOM 1652 C CA . ASN C 3 73 ? 28.011 61.988 35.930 1.00 123.54 73 ASN A CA 1
ATOM 1653 C C . ASN C 3 73 ? 27.856 61.172 34.643 1.00 123.54 73 ASN A C 1
ATOM 1654 O O . ASN C 3 73 ? 26.758 60.732 34.304 1.00 120.55 73 ASN A O 1
ATOM 1659 N N . PHE C 3 74 ? 28.967 60.974 33.939 1.00 126.42 74 PHE A N 1
ATOM 1660 C CA . PHE C 3 74 ? 29.006 60.216 32.687 1.00 125.30 74 PHE A CA 1
ATOM 1661 C C . PHE C 3 74 ? 28.341 58.849 32.826 1.00 121.35 74 PHE A C 1
ATOM 1662 O O . PHE C 3 74 ? 28.887 57.958 33.476 1.00 120.32 74 PHE A O 1
ATOM 1670 N N . ASP C 3 75 ? 27.171 58.683 32.210 1.00 116.58 75 ASP A N 1
ATOM 1671 C CA . ASP C 3 75 ? 26.451 57.414 32.283 1.00 113.06 75 ASP A CA 1
ATOM 1672 C C . ASP C 3 75 ? 27.343 56.226 31.978 1.00 113.27 75 ASP A C 1
ATOM 1673 O O . ASP C 3 75 ? 27.948 56.143 30.908 1.00 112.53 75 ASP A O 1
ATOM 1678 N N . ARG C 3 76 ? 27.390 55.291 32.919 1.00 111.51 76 ARG A N 1
ATOM 1679 C CA . ARG C 3 76 ? 28.223 54.106 32.789 1.00 106.15 76 ARG A CA 1
ATOM 1680 C C . ARG C 3 76 ? 27.588 52.952 32.003 1.00 97.56 76 ARG A C 1
ATOM 1681 O O . ARG C 3 76 ? 28.282 52.238 31.276 1.00 93.99 76 ARG A O 1
ATOM 1689 N N . LYS C 3 77 ? 26.277 52.773 32.138 1.00 88.86 77 LYS A N 1
ATOM 1690 C CA . LYS C 3 77 ? 25.573 51.702 31.431 1.00 81.01 77 LYS A CA 1
ATOM 1691 C C . LYS C 3 77 ? 25.857 51.748 29.928 1.00 80.76 77 LYS A C 1
ATOM 1692 O O . LYS C 3 77 ? 26.336 50.776 29.338 1.00 74.47 77 LYS A O 1
ATOM 1694 N N . ALA C 3 78 ? 25.558 52.889 29.316 1.00 79.55 78 ALA A N 1
ATOM 1695 C CA . ALA C 3 78 ? 25.772 53.082 27.887 1.00 77.99 78 ALA A CA 1
ATOM 1696 C C . ALA C 3 78 ? 27.225 52.836 27.488 1.00 75.81 78 ALA A C 1
ATOM 1697 O O . ALA C 3 78 ? 27.502 52.346 26.392 1.00 67.43 78 ALA A O 1
ATOM 1699 N N . ALA C 3 79 ? 28.146 53.187 28.381 1.00 70.61 79 ALA A N 1
ATOM 1700 C CA . ALA C 3 79 ? 29.563 53.015 28.117 1.00 58.37 79 ALA A CA 1
ATOM 1701 C C . ALA C 3 79 ? 29.917 51.540 28.166 1.00 60.01 79 ALA A C 1
ATOM 1702 O O . ALA C 3 79 ? 30.648 51.033 27.313 1.00 52.14 79 ALA A O 1
ATOM 1704 N N . LEU C 3 80 ? 29.396 50.850 29.173 1.00 61.26 80 LEU A N 1
ATOM 1705 C CA . LEU C 3 80 ? 29.665 49.427 29.317 1.00 70.89 80 LEU A CA 1
ATOM 1706 C C . LEU C 3 80 ? 29.120 48.620 28.142 1.00 76.14 80 LEU A C 1
ATOM 1707 O O . LEU C 3 80 ? 29.713 47.612 27.742 1.00 71.31 80 LEU A O 1
ATOM 1712 N N . GLN C 3 81 ? 27.996 49.063 27.586 1.00 74.76 81 GLN A N 1
ATOM 1713 C CA . GLN C 3 81 ? 27.406 48.369 26.450 1.00 75.88 81 GLN A CA 1
ATOM 1714 C C . GLN C 3 81 ? 28.184 48.664 25.178 1.00 69.43 81 GLN A C 1
ATOM 1715 O O . GLN C 3 81 ? 28.627 47.741 24.494 1.00 66.72 81 GLN A O 1
ATOM 1721 N N . SER C 3 82 ? 28.348 49.947 24.865 1.00 57.77 82 SER A N 1
ATOM 1722 C CA . SER C 3 82 ? 29.094 50.355 23.679 1.00 49.65 82 SER A CA 1
ATOM 1723 C C . SER C 3 82 ? 30.431 49.625 23.658 1.00 49.37 82 SER A C 1
ATOM 1724 O O . SER C 3 82 ? 30.852 49.093 22.632 1.00 52.27 82 SER A O 1
ATOM 1727 N N . GLN C 3 83 ? 31.094 49.602 24.807 1.00 48.27 83 GLN A N 1
ATOM 1728 C CA . GLN C 3 83 ? 32.382 48.938 24.920 1.00 52.95 83 GLN A CA 1
ATOM 1729 C C . GLN C 3 83 ? 32.210 47.473 24.545 1.00 49.57 83 GLN A C 1
ATOM 1730 O O . GLN C 3 83 ? 33.071 46.881 23.889 1.00 47.38 83 GLN A O 1
ATOM 1736 N N . LYS C 3 84 ? 31.086 46.897 24.962 1.00 53.78 84 LYS A N 1
ATOM 17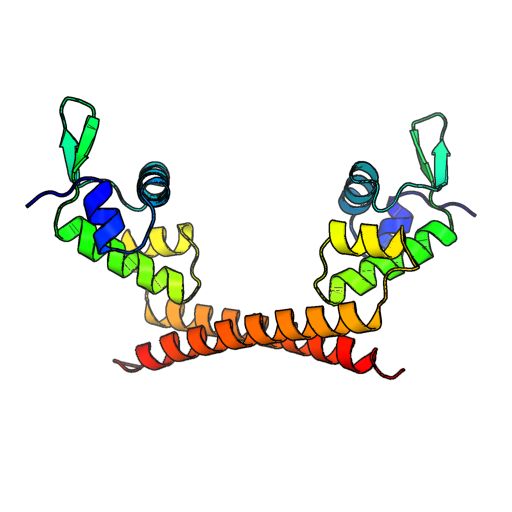37 C CA . LYS C 3 84 ? 30.776 45.509 24.652 1.00 57.74 84 LYS A CA 1
ATOM 1738 C C . LYS C 3 84 ? 30.686 45.387 23.139 1.00 65.32 84 LYS A C 1
ATOM 1739 O O . LYS C 3 84 ? 31.366 44.562 22.535 1.00 65.92 84 LYS A O 1
ATOM 1745 N N . GLU C 3 85 ? 29.848 46.230 22.534 1.00 67.87 85 GLU A N 1
ATOM 1746 C CA . GLU C 3 85 ? 29.654 46.233 21.087 1.00 76.43 85 GLU A CA 1
ATOM 1747 C C . GLU C 3 85 ? 30.993 46.328 20.368 1.00 76.44 85 GLU A C 1
ATOM 1748 O O . GLU C 3 85 ? 31.268 45.564 19.439 1.00 80.57 85 GLU A O 1
ATOM 1754 N N . ILE C 3 86 ? 31.829 47.262 20.803 1.00 71.42 86 ILE A N 1
ATOM 1755 C CA . ILE C 3 86 ? 33.145 47.418 20.205 1.00 67.80 86 ILE A CA 1
ATOM 1756 C C . ILE C 3 86 ? 33.896 46.098 20.318 1.00 68.63 86 ILE A C 1
ATOM 1757 O O . ILE C 3 86 ? 34.466 45.608 19.340 1.00 67.84 86 ILE A O 1
ATOM 1762 N N . LEU C 3 87 ? 33.891 45.526 21.518 1.00 63.55 87 LEU A N 1
ATOM 1763 C CA . LEU C 3 87 ? 34.569 44.258 21.745 1.00 66.74 87 LEU A CA 1
ATOM 1764 C C . LEU C 3 87 ? 34.034 43.189 20.805 1.00 71.75 87 LEU A C 1
ATOM 1765 O O . LEU C 3 87 ? 34.806 42.494 20.142 1.00 73.85 87 LEU A O 1
ATOM 1770 N N . MET C 3 88 ? 32.709 43.066 20.740 1.00 76.93 88 MET A N 1
ATOM 1771 C CA . MET C 3 88 ? 32.077 42.066 19.883 1.00 72.26 88 MET A CA 1
ATOM 1772 C C . MET C 3 88 ? 32.557 42.182 18.436 1.00 71.98 88 MET A C 1
ATOM 1773 O O . MET C 3 88 ? 32.893 41.171 17.809 1.00 66.27 88 MET A O 1
ATOM 1778 N N . LYS C 3 89 ? 32.604 43.403 17.904 1.00 56.78 89 LYS A N 1
ATOM 1779 C CA . LYS C 3 89 ? 33.061 43.571 16.532 1.00 52.46 89 LYS A CA 1
ATOM 1780 C C . LYS C 3 89 ? 34.509 43.132 16.371 1.00 54.50 89 LYS A C 1
ATOM 1781 O O . LYS C 3 89 ? 34.857 42.498 15.374 1.00 51.52 89 LYS A O 1
ATOM 1787 N N . LYS C 3 90 ? 35.356 43.467 17.342 1.00 55.49 90 LYS A N 1
ATOM 1788 C CA . LYS C 3 90 ? 36.757 43.074 17.267 1.00 54.49 90 LYS A CA 1
ATOM 1789 C C . LYS C 3 90 ? 36.818 41.559 17.172 1.00 55.61 90 LYS A C 1
ATOM 1790 O O . LYS C 3 90 ? 37.649 40.998 16.454 1.00 42.53 90 LYS A O 1
ATOM 1796 N N . LYS C 3 91 ? 35.919 40.903 17.898 1.00 59.85 91 LYS A N 1
ATOM 1797 C CA . LYS C 3 91 ? 35.845 39.446 17.901 1.00 60.8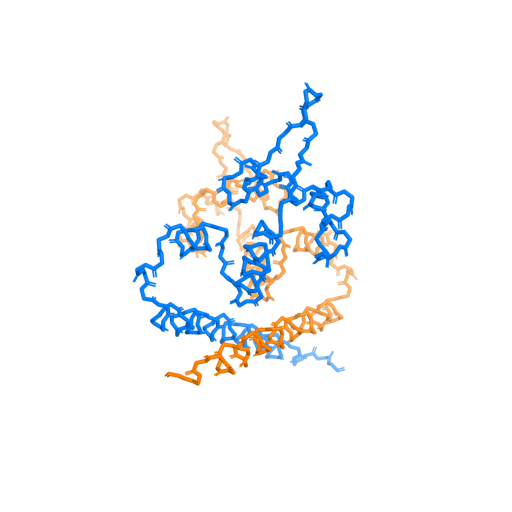0 91 LYS A CA 1
ATOM 1798 C C . LYS C 3 91 ? 35.405 38.946 16.520 1.00 57.55 91 LYS A C 1
ATOM 1799 O O . LYS C 3 91 ? 35.933 37.956 16.006 1.00 54.16 91 LYS A O 1
ATOM 1805 N N . GLN C 3 92 ? 34.445 39.646 15.921 1.00 59.17 92 GLN A N 1
ATOM 1806 C CA . GLN C 3 92 ? 33.928 39.281 14.605 1.00 64.22 92 GLN A CA 1
ATOM 1807 C C . GLN C 3 92 ? 35.026 39.388 13.547 1.00 64.53 92 GLN A C 1
ATOM 1808 O O . GLN C 3 92 ? 35.102 38.562 12.634 1.00 61.98 92 GLN A O 1
ATOM 1814 N N . ARG C 3 93 ? 35.878 40.404 13.676 1.00 60.43 93 ARG A N 1
ATOM 1815 C CA . ARG C 3 93 ? 36.968 40.599 12.732 1.00 52.42 93 ARG A CA 1
ATOM 1816 C C . ARG C 3 93 ? 37.914 39.405 12.811 1.00 54.14 93 ARG A C 1
ATOM 1817 O O . ARG C 3 93 ? 38.265 38.800 11.799 1.00 55.07 93 ARG A O 1
ATOM 1819 N N . MET C 3 94 ? 38.309 39.050 14.024 1.00 54.27 94 MET A N 1
ATOM 1820 C CA . MET C 3 94 ? 39.215 37.932 14.208 1.00 58.32 94 MET A CA 1
ATOM 1821 C C . MET C 3 94 ? 38.637 36.649 13.633 1.00 59.47 94 MET A C 1
ATOM 1822 O O . MET C 3 94 ? 39.371 35.796 13.128 1.00 60.92 94 MET A O 1
ATOM 1827 N N . ASP C 3 95 ? 37.321 36.500 13.707 1.00 53.70 95 ASP A N 1
ATOM 1828 C CA . ASP C 3 95 ? 36.707 35.304 13.156 1.00 55.42 95 ASP A CA 1
ATOM 1829 C C . ASP C 3 95 ? 36.983 35.241 11.664 1.00 49.60 95 ASP A C 1
ATOM 1830 O O . ASP C 3 95 ? 37.534 34.251 11.170 1.00 43.69 95 ASP A O 1
ATOM 1835 N N . GLU C 3 96 ? 36.615 36.308 10.956 1.00 42.38 96 GLU A N 1
ATOM 1836 C CA . GLU C 3 96 ? 36.833 36.388 9.512 1.00 46.68 96 GLU A CA 1
ATOM 1837 C C . GLU C 3 96 ? 38.308 36.126 9.206 1.00 48.00 96 GLU A C 1
ATOM 1838 O O . GLU C 3 96 ? 38.645 35.519 8.192 1.00 51.00 96 GLU A O 1
ATOM 1844 N N . MET C 3 97 ? 39.186 36.572 10.098 1.00 44.61 97 MET A N 1
ATOM 1845 C CA . MET C 3 97 ? 40.612 36.360 9.902 1.00 46.18 97 MET A CA 1
ATOM 1846 C C . MET C 3 97 ? 40.952 34.876 9.994 1.00 41.69 97 MET A C 1
ATOM 1847 O O . MET C 3 97 ? 41.706 34.355 9.171 1.00 33.48 97 MET A O 1
ATOM 1852 N N . ILE C 3 98 ? 40.392 34.196 10.992 1.00 45.86 98 ILE A N 1
ATOM 1853 C CA . ILE C 3 98 ? 40.637 32.766 11.170 1.00 43.55 98 ILE A CA 1
ATOM 1854 C C . ILE C 3 98 ? 40.037 31.961 10.018 1.00 45.44 98 ILE A C 1
ATOM 1855 O O . ILE C 3 98 ? 40.631 30.968 9.575 1.00 32.21 98 ILE A O 1
ATOM 1860 N N . GLN C 3 99 ? 38.869 32.380 9.528 1.00 33.60 99 GLN A N 1
ATOM 1861 C CA . GLN C 3 99 ? 38.262 31.682 8.395 1.00 54.19 99 GLN A CA 1
ATOM 1862 C C . GLN C 3 99 ? 39.214 31.765 7.216 1.00 57.05 99 GLN A C 1
ATOM 1863 O O . GLN C 3 99 ? 39.541 30.748 6.594 1.00 57.83 99 GLN A O 1
ATOM 1869 N N . THR C 3 100 ? 39.666 32.987 6.928 1.00 57.80 100 THR A N 1
ATOM 1870 C CA . THR C 3 100 ? 40.581 33.227 5.824 1.00 45.45 100 THR A CA 1
ATOM 1871 C C . THR C 3 100 ? 41.772 32.303 5.941 1.00 40.12 100 THR A C 1
ATOM 1872 O O . THR C 3 100 ? 42.271 31.811 4.932 1.00 43.06 100 THR A O 1
ATOM 1876 N N . ILE C 3 101 ? 42.224 32.054 7.167 1.00 35.02 101 ILE A N 1
ATOM 1877 C CA . ILE C 3 101 ? 43.366 31.161 7.364 1.00 46.72 101 ILE A CA 1
ATOM 1878 C C . ILE C 3 101 ? 43.004 29.714 7.060 1.00 54.90 101 ILE A C 1
ATOM 1879 O O . ILE C 3 101 ? 43.753 29.017 6.368 1.00 58.01 101 ILE A O 1
ATOM 1884 N N . ASP C 3 102 ? 41.866 29.262 7.591 1.00 60.47 102 ASP A N 1
ATOM 1885 C CA . ASP C 3 102 ? 41.399 27.890 7.369 1.00 66.20 102 ASP A CA 1
ATOM 1886 C C . ASP C 3 102 ? 41.144 27.707 5.884 1.00 65.93 102 ASP A C 1
ATOM 1887 O O . ASP C 3 102 ? 41.616 26.757 5.253 1.00 58.83 102 ASP A O 1
ATOM 1892 N N . ARG C 3 103 ? 40.372 28.640 5.346 1.00 64.63 103 ARG A N 1
ATOM 1893 C CA . ARG C 3 103 ? 40.002 28.649 3.944 1.00 69.29 103 ARG A CA 1
ATOM 1894 C C . ARG C 3 103 ? 41.255 28.638 3.074 1.00 73.21 103 ARG A C 1
ATOM 1895 O O . ARG C 3 103 ? 41.185 28.452 1.862 1.00 76.38 103 ARG A O 1
ATOM 1903 N N . THR C 3 104 ? 42.404 28.815 3.715 1.00 75.49 104 THR A N 1
ATOM 1904 C CA . THR C 3 104 ? 43.682 28.849 3.025 1.00 76.22 104 THR A CA 1
ATOM 1905 C C . THR C 3 104 ? 44.534 27.637 3.349 1.00 75.62 104 THR A C 1
ATOM 1906 O O . THR C 3 104 ? 45.378 27.229 2.553 1.00 74.69 104 THR A O 1
ATOM 1910 N N . LEU C 3 105 ? 44.314 27.070 4.527 1.00 79.16 105 LEU A N 1
ATOM 1911 C CA . LEU C 3 105 ? 45.063 25.900 4.955 1.00 85.58 105 LEU A CA 1
ATOM 1912 C C . LEU C 3 105 ? 44.619 24.635 4.230 1.00 91.87 105 LEU A C 1
ATOM 1913 O O . LEU C 3 105 ? 45.158 23.554 4.468 1.00 97.12 105 LEU A O 1
ATOM 1918 N N . LEU C 3 106 ? 43.637 24.768 3.347 1.00 95.14 106 LEU A N 1
ATOM 1919 C CA . LEU C 3 106 ? 43.146 23.621 2.602 1.00 101.66 106 LEU A CA 1
ATOM 1920 C C . LEU C 3 106 ? 43.949 23.418 1.331 1.00 107.04 106 LEU A C 1
ATOM 1921 O O . LEU C 3 106 ? 43.471 23.691 0.235 1.00 109.85 106 LEU A O 1
ATOM 1926 N N . SER C 3 107 ? 45.179 22.941 1.495 1.00 115.80 107 SER A N 1
ATOM 1927 C CA . SER C 3 107 ? 46.089 22.682 0.381 1.00 123.30 107 SER A CA 1
ATOM 1928 C C . SER C 3 107 ? 47.377 22.030 0.890 1.00 129.31 107 SER A C 1
ATOM 1929 O O . SER C 3 107 ? 48.335 22.716 1.245 1.00 130.95 107 SER A O 1
ATOM 1932 N N . VAL C 3 108 ? 47.382 20.699 0.917 1.00 134.99 108 VAL A N 1
ATOM 1933 C CA . VAL C 3 108 ? 48.522 19.910 1.387 1.00 142.02 108 VAL A CA 1
ATOM 1934 C C . VAL C 3 108 ? 48.676 20.015 2.909 1.00 145.45 108 VAL A C 1
ATOM 1935 O O . VAL C 3 108 ? 49.709 20.475 3.410 1.00 145.35 108 VAL A O 1
ATOM 1937 N N . ASP C 3 109 ? 47.642 19.581 3.634 1.00 149.55 109 ASP A N 1
ATOM 1938 C CA . ASP C 3 109 ? 47.635 19.612 5.099 1.00 153.07 109 ASP A CA 1
ATOM 1939 C C . ASP C 3 109 ? 47.546 18.225 5.748 1.00 154.22 109 ASP A C 1
ATOM 1940 O O . ASP C 3 109 ? 48.501 17.847 6.465 1.00 154.51 109 ASP A O 1
ATOM 1946 N N . MET D 3 1 ? 56.118 49.301 -18.473 1.00 96.54 1 MET B N 1
ATOM 1947 C CA . MET D 3 1 ? 55.342 48.511 -17.474 1.00 92.24 1 MET B CA 1
ATOM 1948 C C . MET D 3 1 ? 55.661 48.965 -16.059 1.00 80.99 1 MET B C 1
ATOM 1949 O O . MET D 3 1 ? 55.702 48.148 -15.143 1.00 84.69 1 MET B O 1
ATOM 1954 N N . LYS D 3 2 ? 55.900 50.261 -15.878 1.00 69.05 2 LYS B N 1
ATOM 1955 C CA . LYS D 3 2 ? 56.206 50.785 -14.552 1.00 52.75 2 LYS B CA 1
ATOM 1956 C C . LYS D 3 2 ? 55.116 51.708 -14.022 1.00 48.31 2 LYS B C 1
ATOM 1957 O O . LYS D 3 2 ? 54.483 52.436 -14.783 1.00 50.51 2 LYS B O 1
ATOM 1963 N N . TYR D 3 3 ? 54.886 51.662 -12.712 1.00 40.31 3 TYR B N 1
ATOM 1964 C CA . TYR D 3 3 ? 53.858 52.495 -12.103 1.00 39.80 3 TYR B CA 1
ATOM 1965 C C . TYR D 3 3 ? 54.439 53.387 -11.013 1.00 39.54 3 TYR B C 1
ATOM 1966 O O . TYR D 3 3 ? 55.404 53.017 -10.334 1.00 32.17 3 TYR B O 1
ATOM 1975 N N . GLN D 3 4 ? 53.861 54.570 -10.851 1.00 35.66 4 GLN B N 1
ATOM 1976 C CA . GLN D 3 4 ? 54.314 55.451 -9.794 1.00 44.68 4 GLN B CA 1
ATOM 1977 C C . GLN D 3 4 ? 53.261 55.420 -8.689 1.00 41.11 4 GLN B C 1
ATOM 1978 O O . GLN D 3 4 ? 52.134 54.980 -8.903 1.00 37.47 4 GLN B O 1
ATOM 1984 N N . VAL D 3 5 ? 53.635 55.884 -7.506 1.00 42.76 5 VAL B N 1
ATOM 1985 C CA . VAL D 3 5 ? 52.752 55.834 -6.357 1.00 33.56 5 VAL B CA 1
ATOM 1986 C C . VAL D 3 5 ? 51.254 56.047 -6.581 1.00 33.76 5 VAL B C 1
ATOM 1987 O O . VAL D 3 5 ? 50.454 55.193 -6.202 1.00 43.47 5 VAL B O 1
ATOM 1991 N N . LYS D 3 6 ? 50.855 57.160 -7.179 1.00 30.26 6 LYS B N 1
ATOM 1992 C CA . LYS D 3 6 ? 49.431 57.400 -7.415 1.00 42.87 6 LYS B CA 1
ATOM 1993 C C . LYS D 3 6 ? 48.731 56.134 -7.899 1.00 49.01 6 LYS B C 1
ATOM 1994 O O . LYS D 3 6 ? 47.725 55.713 -7.333 1.00 54.94 6 LYS B O 1
ATOM 2000 N N . GLN D 3 7 ? 49.288 55.536 -8.948 1.00 35.83 7 GLN B N 1
ATOM 2001 C CA . GLN D 3 7 ? 48.741 54.346 -9.559 1.00 43.69 7 GLN B CA 1
ATOM 2002 C C . GLN D 3 7 ? 48.768 53.134 -8.655 1.00 47.51 7 GLN B C 1
ATOM 2003 O O . GLN D 3 7 ? 47.725 52.618 -8.278 1.00 57.90 7 GLN B O 1
ATOM 2009 N N . VAL D 3 8 ? 49.958 52.670 -8.306 1.00 46.21 8 VAL B N 1
ATOM 2010 C CA . VAL D 3 8 ? 50.061 51.500 -7.456 1.00 42.30 8 VAL B CA 1
ATOM 2011 C C . VAL D 3 8 ? 49.142 51.642 -6.245 1.00 39.41 8 VAL B C 1
ATOM 2012 O O . VAL D 3 8 ? 48.434 50.709 -5.881 1.00 42.16 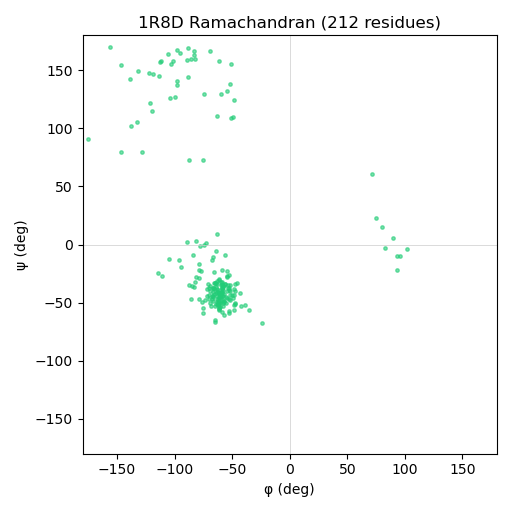8 VAL B O 1
ATOM 2016 N N . ALA D 3 9 ? 49.119 52.811 -5.634 1.00 38.19 9 ALA B N 1
ATOM 2017 C CA . ALA D 3 9 ? 48.247 52.991 -4.482 1.00 47.57 9 ALA B CA 1
ATOM 2018 C C . ALA D 3 9 ? 46.799 52.711 -4.888 1.00 46.83 9 ALA B C 1
ATOM 2019 O O . ALA D 3 9 ? 46.107 51.917 -4.259 1.00 57.15 9 ALA B O 1
ATOM 2021 N N . GLU D 3 10 ? 46.358 53.376 -5.948 1.00 41.59 10 GLU B N 1
ATOM 2022 C CA . GLU D 3 10 ? 45.007 53.235 -6.475 1.00 53.84 10 GLU B CA 1
ATOM 2023 C C . GLU D 3 10 ? 44.647 51.801 -6.914 1.00 54.05 10 GLU B C 1
ATOM 2024 O O . GLU D 3 10 ? 43.491 51.388 -6.815 1.00 48.32 10 GLU B O 1
ATOM 2030 N N . ILE D 3 11 ? 45.643 51.057 -7.391 1.00 47.87 11 ILE B N 1
ATOM 2031 C CA . ILE D 3 11 ? 45.473 49.681 -7.845 1.00 31.35 11 ILE B CA 1
ATOM 2032 C C . ILE D 3 11 ? 45.409 48.698 -6.684 1.00 43.49 11 ILE B C 1
ATOM 2033 O O . ILE D 3 11 ? 44.798 47.637 -6.803 1.00 47.92 11 ILE B O 1
ATOM 2038 N N . SER D 3 12 ? 46.067 49.036 -5.576 1.00 41.45 12 SER B N 1
ATOM 2039 C CA . SER D 3 12 ? 46.136 48.141 -4.421 1.00 29.56 12 SER B CA 1
ATOM 2040 C C . SER D 3 12 ? 45.258 48.516 -3.236 1.00 37.49 12 SER B C 1
ATOM 2041 O O . SER D 3 12 ? 45.067 47.712 -2.319 1.00 43.47 12 SER B O 1
ATOM 2044 N N . GLY D 3 13 ? 44.722 49.728 -3.244 1.00 32.85 13 GLY B N 1
ATOM 2045 C CA . GLY D 3 13 ? 43.881 50.135 -2.138 1.00 39.60 13 GLY B CA 1
ATOM 2046 C C . GLY D 3 13 ? 44.600 50.873 -1.021 1.00 42.91 13 GLY B C 1
ATOM 2047 O O . GLY D 3 13 ? 43.958 51.595 -0.259 1.00 48.39 13 GLY B O 1
ATOM 2048 N N . VAL D 3 14 ? 45.916 50.705 -0.904 1.00 48.68 14 VAL B N 1
ATOM 2049 C CA . VAL D 3 14 ? 46.659 51.400 0.153 1.00 44.91 14 VAL B CA 1
ATOM 2050 C C . VAL D 3 14 ? 46.996 52.812 -0.288 1.00 39.64 14 VAL B C 1
ATOM 2051 O O . VAL D 3 14 ? 46.892 53.157 -1.472 1.00 41.81 14 VAL B O 1
ATOM 2055 N N . SER D 3 15 ? 47.407 53.622 0.676 1.00 42.12 15 SER B N 1
ATOM 2056 C CA . SER D 3 15 ? 47.754 55.020 0.428 1.00 44.17 15 SER B CA 1
ATOM 2057 C C . SER D 3 15 ? 49.196 55.188 -0.021 1.00 43.67 15 SER B C 1
ATOM 2058 O O . SER D 3 15 ? 50.047 54.325 0.218 1.00 42.00 15 SER B O 1
ATOM 2061 N N . ILE D 3 16 ? 49.474 56.319 -0.656 1.00 40.86 16 ILE B N 1
ATOM 2062 C CA . ILE D 3 16 ? 50.826 56.604 -1.099 1.00 40.49 16 ILE B CA 1
ATOM 2063 C C . ILE D 3 16 ? 51.745 56.592 0.129 1.00 43.43 16 ILE B C 1
ATOM 2064 O O . ILE D 3 16 ? 52.865 56.031 0.084 1.00 28.87 16 ILE B O 1
ATOM 2069 N N . ARG D 3 17 ? 51.260 57.181 1.230 1.00 22.77 17 ARG B N 1
ATOM 2070 C CA . ARG D 3 17 ? 52.040 57.205 2.459 1.00 34.35 17 ARG B CA 1
ATOM 2071 C C . ARG D 3 17 ? 52.486 55.795 2.833 1.00 37.75 17 ARG B C 1
ATOM 2072 O O . ARG D 3 17 ? 53.608 55.574 3.300 1.00 39.40 17 ARG B O 1
ATOM 2080 N N . THR D 3 18 ? 51.588 54.843 2.620 1.00 40.10 18 THR B N 1
ATOM 2081 C CA . THR D 3 18 ? 51.867 53.457 2.930 1.00 39.93 18 THR B CA 1
ATOM 2082 C C . THR D 3 18 ? 53.036 52.974 2.114 1.00 43.25 18 THR B C 1
ATOM 2083 O O . THR D 3 18 ? 53.957 52.348 2.640 1.00 45.79 18 THR B O 1
ATOM 2087 N N . LEU D 3 19 ? 52.985 53.253 0.816 1.00 41.21 19 LEU B N 1
ATOM 2088 C CA . LEU D 3 19 ? 54.042 52.818 -0.081 1.00 42.38 19 LEU B CA 1
ATOM 2089 C C . LEU D 3 19 ? 55.395 53.341 0.363 1.00 40.30 19 LEU B C 1
ATOM 2090 O O . LEU D 3 19 ? 56.388 52.597 0.339 1.00 30.85 19 LEU B O 1
ATOM 2095 N N . HIS D 3 20 ? 55.440 54.609 0.774 1.00 28.90 20 HIS B N 1
ATOM 2096 C CA . HIS D 3 20 ? 56.704 55.187 1.234 1.00 35.76 20 HIS B CA 1
ATOM 2097 C C . HIS D 3 20 ? 57.160 54.387 2.433 1.00 36.62 20 HIS B C 1
ATOM 2098 O O . HIS D 3 20 ? 58.264 53.823 2.441 1.00 34.41 20 HIS B O 1
ATOM 2105 N N . HIS D 3 21 ? 56.294 54.317 3.440 1.00 38.41 21 HIS B N 1
ATOM 2106 C CA . HIS D 3 21 ? 56.636 53.589 4.650 1.00 37.08 21 HIS B CA 1
ATOM 2107 C C . HIS D 3 21 ? 57.192 52.209 4.325 1.00 37.28 21 HIS B C 1
ATOM 2108 O O . HIS D 3 21 ? 58.272 51.845 4.784 1.00 36.95 21 HIS B O 1
ATOM 2115 N N . TYR D 3 22 ? 56.464 51.442 3.522 1.00 43.33 22 TYR B N 1
ATOM 2116 C CA . TYR D 3 22 ? 56.923 50.105 3.169 1.00 50.49 22 TYR B CA 1
ATOM 2117 C C . TYR D 3 22 ? 58.265 50.170 2.481 1.00 46.33 22 TYR B C 1
ATOM 2118 O O . TYR D 3 22 ? 58.993 49.182 2.447 1.00 48.61 22 TYR B O 1
ATOM 2127 N N . ASP D 3 23 ? 58.588 51.332 1.921 1.00 44.90 23 ASP B N 1
ATOM 2128 C CA . ASP D 3 23 ? 59.871 51.478 1.253 1.00 48.70 23 ASP B CA 1
ATOM 2129 C C . ASP D 3 23 ? 60.968 51.689 2.292 1.00 42.50 23 ASP B C 1
ATOM 2130 O O . ASP D 3 23 ? 62.010 51.032 2.232 1.00 35.82 23 ASP B O 1
ATOM 2135 N N . ASN D 3 24 ? 60.720 52.589 3.246 1.00 37.41 24 ASN B N 1
ATOM 2136 C CA . ASN D 3 24 ? 61.680 52.875 4.312 1.00 39.96 24 ASN B CA 1
ATOM 2137 C C . ASN D 3 24 ? 61.971 51.614 5.113 1.00 53.98 24 ASN B C 1
ATOM 2138 O O . ASN D 3 24 ? 63.121 51.337 5.450 1.00 61.75 24 ASN B O 1
ATOM 2143 N N . ILE D 3 25 ? 60.921 50.856 5.418 1.00 52.29 25 ILE B N 1
ATOM 2144 C CA . ILE D 3 25 ? 61.057 49.628 6.184 1.00 53.33 25 ILE B CA 1
ATOM 2145 C C . ILE D 3 25 ? 61.807 48.550 5.413 1.00 52.84 25 ILE B C 1
ATOM 2146 O O . ILE D 3 25 ? 62.231 47.558 5.994 1.00 58.45 25 ILE B O 1
ATOM 2151 N N . GLU D 3 26 ? 61.981 48.738 4.110 1.00 55.53 26 GLU B N 1
ATOM 2152 C CA . GLU D 3 26 ? 62.682 47.744 3.299 1.00 60.35 26 GLU B CA 1
ATOM 2153 C C . GLU D 3 26 ? 61.750 46.547 3.073 1.00 58.49 26 GLU B C 1
ATOM 2154 O O . GLU D 3 26 ? 62.205 45.428 2.803 1.00 58.04 26 GLU B O 1
ATOM 2160 N N . LEU D 3 27 ? 60.446 46.786 3.194 1.00 49.60 27 LEU B N 1
ATOM 2161 C CA . LEU D 3 27 ? 59.458 45.730 2.993 1.00 51.36 27 LEU B CA 1
ATOM 2162 C C . LEU D 3 27 ? 59.125 45.615 1.506 1.00 51.06 27 LEU B C 1
ATOM 2163 O O . LEU D 3 27 ? 59.090 44.517 0.946 1.00 41.10 27 LEU B O 1
ATOM 2168 N N . LEU D 3 28 ? 58.878 46.762 0.878 1.00 55.68 28 LEU B N 1
ATOM 2169 C CA . LEU D 3 28 ? 58.572 46.832 -0.549 1.00 51.30 28 LEU B CA 1
ATOM 2170 C C . LEU D 3 28 ? 59.437 47.943 -1.136 1.00 49.31 28 LEU B C 1
ATOM 2171 O O . LEU D 3 28 ? 59.174 49.125 -0.911 1.00 36.69 28 LEU B O 1
ATOM 2176 N N . ASN D 3 29 ? 60.481 47.562 -1.864 1.00 53.28 29 ASN B N 1
ATOM 2177 C CA . ASN D 3 29 ? 61.374 48.543 -2.478 1.00 54.21 29 ASN B CA 1
ATOM 2178 C C . ASN D 3 29 ? 61.085 48.628 -3.963 1.00 50.63 29 ASN B C 1
ATOM 2179 O O . ASN D 3 29 ? 61.098 47.614 -4.671 1.00 47.00 29 ASN B O 1
ATOM 2184 N N . PRO D 3 30 ? 60.822 49.846 -4.455 1.00 40.56 30 PRO B N 1
ATOM 2185 C CA . PRO D 3 30 ? 60.528 50.079 -5.864 1.00 36.57 30 PRO B CA 1
ATOM 2186 C C . PRO D 3 30 ? 61.617 49.461 -6.721 1.00 41.47 30 PRO B C 1
ATOM 2187 O O . PRO D 3 30 ? 62.800 49.565 -6.402 1.00 46.18 30 PRO B O 1
ATOM 2191 N N . SER D 3 31 ? 61.209 48.816 -7.805 1.00 36.32 31 SER B N 1
ATOM 2192 C CA . SER D 3 31 ? 62.140 48.177 -8.719 1.00 45.98 31 SER B CA 1
ATOM 2193 C C . SER D 3 31 ? 63.082 49.203 -9.336 1.00 52.74 31 SER B C 1
ATOM 2194 O O . SER D 3 31 ? 64.231 48.895 -9.660 1.00 56.03 31 SER B O 1
ATOM 2197 N N . ALA D 3 32 ? 62.594 50.428 -9.501 1.00 50.72 32 ALA B N 1
ATOM 2198 C CA . ALA D 3 32 ? 63.406 51.466 -10.117 1.00 45.17 32 ALA B CA 1
ATOM 2199 C C . ALA D 3 32 ? 63.160 52.864 -9.577 1.00 43.08 32 ALA B C 1
ATOM 2200 O O . ALA D 3 32 ? 62.086 53.177 -9.062 1.00 48.06 32 ALA B O 1
ATOM 2202 N N . LEU D 3 33 ? 64.179 53.705 -9.695 1.00 49.54 33 LEU B N 1
ATOM 2203 C CA . LEU D 3 33 ? 64.073 55.088 -9.265 1.00 45.97 33 LEU B CA 1
ATOM 2204 C C . LEU D 3 33 ? 64.302 55.949 -10.489 1.00 42.54 33 LEU B C 1
ATOM 2205 O O . LEU D 3 33 ? 65.055 55.593 -11.393 1.00 54.41 33 LEU B O 1
ATOM 2210 N N . THR D 3 34 ? 63.621 57.076 -10.528 1.00 46.27 34 THR B N 1
ATOM 2211 C CA . THR D 3 34 ? 63.756 57.994 -11.634 1.00 33.68 34 THR B CA 1
ATOM 2212 C C . THR D 3 34 ? 64.898 58.922 -11.225 1.00 55.24 3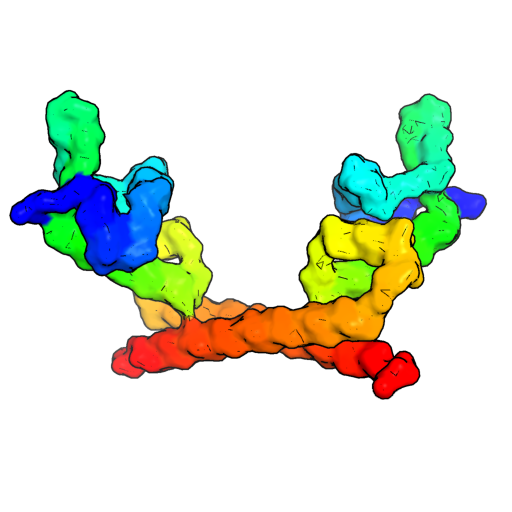4 THR B C 1
ATOM 2213 O O . THR D 3 34 ? 65.226 59.035 -10.032 1.00 41.11 34 THR B O 1
ATOM 2217 N N . ASP D 3 35 ? 65.513 59.563 -12.214 1.00 64.80 35 ASP B N 1
ATOM 2218 C CA . ASP D 3 35 ? 66.624 60.479 -11.978 1.00 70.50 35 ASP B CA 1
ATOM 2219 C C . ASP D 3 35 ? 66.237 61.501 -10.920 1.00 69.16 35 ASP B C 1
ATOM 2220 O O . ASP D 3 35 ? 67.042 61.842 -10.050 1.00 68.65 35 ASP B O 1
ATOM 2225 N N . ALA D 3 36 ? 64.994 61.972 -10.999 1.00 57.01 36 ALA B N 1
ATOM 2226 C CA . ALA D 3 36 ? 64.471 62.951 -10.058 1.00 44.38 36 ALA B CA 1
ATOM 2227 C C . ALA D 3 36 ? 63.999 62.304 -8.761 1.00 48.38 36 ALA B C 1
ATOM 2228 O O . ALA D 3 36 ? 63.455 62.974 -7.883 1.00 54.15 36 ALA B O 1
ATOM 2230 N N . GLY D 3 37 ? 64.178 60.995 -8.643 1.00 50.38 37 GLY B N 1
ATOM 2231 C CA . GLY D 3 37 ? 63.772 60.324 -7.419 1.00 57.48 37 GLY B CA 1
ATOM 2232 C C . GLY D 3 37 ? 62.407 59.651 -7.375 1.00 58.33 37 GLY B C 1
ATOM 2233 O O . GLY D 3 37 ? 62.126 58.931 -6.419 1.00 59.22 37 GLY B O 1
ATOM 2234 N N . TYR D 3 38 ? 61.561 59.881 -8.379 1.00 46.26 38 TYR B N 1
ATOM 2235 C CA . TYR D 3 38 ? 60.236 59.263 -8.422 1.00 41.32 38 TYR B CA 1
ATOM 2236 C C . TYR D 3 38 ? 60.380 57.755 -8.422 1.00 44.15 38 TYR B C 1
ATOM 2237 O O . TYR D 3 38 ? 61.137 57.210 -9.228 1.00 47.22 38 TYR B O 1
ATOM 2246 N N . ARG D 3 39 ? 59.668 57.051 -7.549 1.00 37.97 39 ARG B N 1
ATOM 2247 C CA . ARG D 3 39 ? 59.830 55.608 -7.608 1.00 44.30 39 ARG B CA 1
ATOM 2248 C C . ARG D 3 39 ? 58.869 54.929 -8.573 1.00 42.85 39 ARG B C 1
ATOM 2249 O O . ARG D 3 39 ? 57.721 55.352 -8.748 1.00 36.34 39 ARG B O 1
ATOM 2257 N N . LEU D 3 40 ? 59.381 53.888 -9.222 1.00 42.67 40 LEU B N 1
ATOM 2258 C CA . LEU D 3 40 ? 58.634 53.127 -10.216 1.00 45.19 40 LEU B CA 1
ATOM 2259 C C . LEU D 3 40 ? 58.527 51.658 -9.846 1.00 41.97 40 LEU B C 1
ATOM 2260 O O . LEU D 3 40 ? 59.544 50.967 -9.695 1.00 37.45 40 LEU B O 1
ATOM 2265 N N . TYR D 3 41 ? 57.291 51.184 -9.725 1.00 38.74 41 TYR B N 1
ATOM 2266 C CA . TYR D 3 41 ? 57.045 49.797 -9.377 1.00 38.47 41 TYR B CA 1
ATOM 2267 C C . TYR D 3 41 ? 56.747 48.940 -10.595 1.00 45.22 41 TYR B C 1
ATOM 2268 O O . TYR D 3 41 ? 55.996 49.358 -11.487 1.00 44.50 41 TYR B O 1
ATOM 2277 N N . SER D 3 42 ? 57.341 47.743 -10.620 1.00 41.68 42 SER B N 1
ATOM 2278 C CA . SER D 3 42 ? 57.146 46.772 -11.702 1.00 38.24 42 SER B CA 1
ATOM 2279 C C . SER D 3 42 ? 55.942 45.879 -11.405 1.00 47.24 42 SER B C 1
ATOM 2280 O O . SER D 3 42 ? 55.419 45.885 -10.285 1.00 42.88 42 SER B O 1
ATOM 2283 N N . ASP D 3 43 ? 55.506 45.102 -12.396 1.00 52.47 43 ASP B N 1
ATOM 2284 C CA . ASP D 3 43 ? 54.360 44.220 -12.183 1.00 53.45 43 ASP B CA 1
ATOM 2285 C C . ASP D 3 43 ? 54.714 43.276 -11.041 1.00 54.67 43 ASP B C 1
ATOM 2286 O O . ASP D 3 43 ? 53.861 42.901 -10.236 1.00 49.82 43 ASP B O 1
ATOM 2291 N N . ALA D 3 44 ? 55.989 42.908 -10.974 1.00 52.73 44 ALA B N 1
ATOM 2292 C CA . ALA D 3 44 ? 56.478 42.032 -9.922 1.00 50.03 44 ALA B CA 1
ATOM 2293 C C . ALA D 3 44 ? 56.264 42.699 -8.566 1.00 56.05 44 ALA B C 1
ATOM 2294 O O . ALA D 3 44 ? 55.795 42.053 -7.622 1.00 59.50 44 ALA B O 1
ATOM 2296 N N . ASP D 3 45 ? 56.615 43.985 -8.463 1.00 44.77 45 ASP B N 1
ATOM 2297 C CA . ASP D 3 45 ? 56.437 44.695 -7.202 1.00 43.59 45 ASP B CA 1
ATOM 2298 C C . ASP D 3 45 ? 54.958 44.656 -6.796 1.00 48.84 45 ASP B C 1
ATOM 2299 O O . ASP D 3 45 ? 54.640 44.630 -5.607 1.00 53.14 45 ASP B O 1
ATOM 2304 N N . LEU D 3 46 ? 54.056 44.647 -7.778 1.00 46.39 46 LEU B N 1
ATOM 2305 C CA . LEU D 3 46 ? 52.622 44.608 -7.488 1.00 47.85 46 LEU B CA 1
ATOM 2306 C C . LEU D 3 46 ? 52.197 43.250 -6.892 1.00 53.00 46 LEU B C 1
ATOM 2307 O O . LEU D 3 46 ? 51.379 43.197 -5.971 1.00 52.56 46 LEU B O 1
ATOM 2312 N N . GLU D 3 47 ? 52.754 42.158 -7.409 1.00 47.73 47 GLU B N 1
ATOM 2313 C CA . GLU D 3 47 ? 52.432 40.840 -6.881 1.00 53.83 47 GLU B CA 1
ATOM 2314 C C . GLU D 3 47 ? 52.896 40.847 -5.428 1.00 50.69 47 GLU B C 1
ATOM 2315 O O . GLU D 3 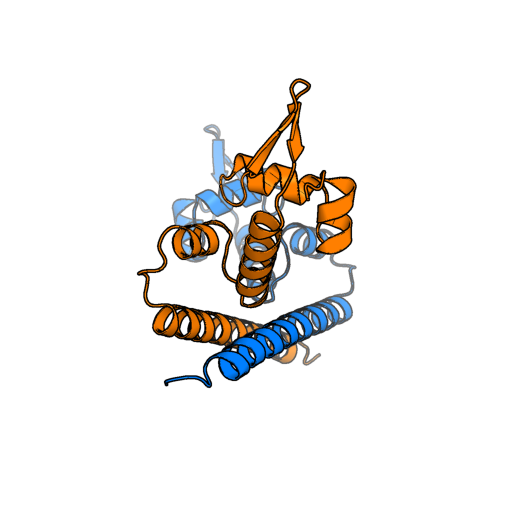47 ? 52.135 40.527 -4.516 1.00 58.99 47 GLU B O 1
ATOM 2317 N N . ARG D 3 48 ? 54.150 41.234 -5.229 1.00 46.34 48 ARG B N 1
ATOM 2318 C CA . ARG D 3 48 ? 54.744 41.319 -3.903 1.00 41.46 48 ARG B CA 1
ATOM 2319 C C . ARG D 3 48 ? 53.844 42.113 -2.950 1.00 42.95 48 ARG B C 1
ATOM 2320 O O . ARG D 3 48 ? 53.635 41.723 -1.795 1.00 40.90 48 ARG B O 1
ATOM 2328 N N . LEU D 3 49 ? 53.312 43.230 -3.433 1.00 30.23 49 LEU B N 1
ATOM 2329 C CA . LEU D 3 49 ? 52.426 44.046 -2.617 1.00 31.68 49 LEU B CA 1
ATOM 2330 C C . LEU D 3 49 ? 51.121 43.283 -2.269 1.00 40.08 49 LEU B C 1
ATOM 2331 O O . LEU D 3 49 ? 50.542 43.482 -1.196 1.00 42.63 49 LEU B O 1
ATOM 2336 N N . GLN D 3 50 ? 50.651 42.426 -3.177 1.00 41.51 50 GLN B N 1
ATOM 2337 C CA . GLN D 3 50 ? 49.437 41.646 -2.912 1.00 48.16 50 GLN B CA 1
ATOM 2338 C C . GLN D 3 50 ? 49.756 40.625 -1.829 1.00 48.73 50 GLN B C 1
ATOM 2339 O O . GLN D 3 50 ? 49.036 40.530 -0.834 1.00 42.61 50 GLN B O 1
ATOM 2345 N N . GLN D 3 51 ? 50.839 39.872 -2.016 1.00 36.14 51 GLN B N 1
ATOM 2346 C CA . GLN D 3 51 ? 51.250 38.903 -1.012 1.00 42.54 51 GLN B CA 1
ATOM 2347 C C . GLN D 3 51 ? 51.218 39.639 0.311 1.00 46.32 51 GLN B C 1
ATOM 2348 O O . GLN D 3 51 ? 50.544 39.235 1.254 1.00 56.87 51 GLN B O 1
ATOM 2354 N N . ILE D 3 52 ? 51.955 40.738 0.372 1.00 44.83 52 ILE B N 1
ATOM 2355 C CA . ILE D 3 52 ? 52.007 41.520 1.594 1.00 47.64 52 ILE B CA 1
ATOM 2356 C C . ILE D 3 52 ? 50.610 41.769 2.156 1.00 43.43 52 ILE B C 1
ATOM 2357 O O . ILE D 3 52 ? 50.351 41.507 3.329 1.00 43.50 52 ILE B O 1
ATOM 2362 N N . LEU D 3 53 ? 49.703 42.260 1.322 1.00 31.22 53 LEU B N 1
ATOM 2363 C CA . LEU D 3 53 ? 48.366 42.537 1.808 1.00 44.26 53 LEU B CA 1
ATOM 2364 C C . LEU D 3 53 ? 47.618 41.296 2.328 1.00 47.98 53 LEU B C 1
ATOM 2365 O O . LEU D 3 53 ? 46.775 41.407 3.225 1.00 36.47 53 LEU B O 1
ATOM 2370 N N . PHE D 3 54 ? 47.921 40.120 1.786 1.00 40.02 54 PHE B N 1
ATOM 2371 C CA . PHE D 3 54 ? 47.256 38.918 2.262 1.00 46.62 54 PHE B CA 1
ATOM 2372 C C . PHE D 3 54 ? 47.694 38.739 3.718 1.00 46.49 54 PHE B C 1
ATOM 2373 O O . PHE D 3 54 ? 46.880 38.890 4.637 1.00 39.60 54 PHE B O 1
ATOM 2381 N N . PHE D 3 55 ? 48.974 38.449 3.936 1.00 42.73 55 PHE B N 1
ATOM 2382 C CA . PHE D 3 55 ? 49.482 38.278 5.298 1.00 39.93 55 PHE B CA 1
ATOM 2383 C C . PHE D 3 55 ? 48.995 39.375 6.223 1.00 41.90 55 PHE B C 1
ATOM 2384 O O . PHE D 3 55 ? 48.771 39.149 7.410 1.00 51.10 55 PHE B O 1
ATOM 2392 N N . LYS D 3 56 ? 48.828 40.572 5.686 1.00 35.75 56 LYS B N 1
ATOM 2393 C CA . LYS D 3 56 ? 48.353 41.657 6.516 1.00 45.78 56 LYS B CA 1
ATOM 2394 C C . LYS D 3 56 ? 46.918 41.372 6.982 1.00 52.54 56 LYS B C 1
ATOM 2395 O O . LYS D 3 56 ? 46.533 41.755 8.090 1.00 56.39 56 LYS B O 1
ATOM 2401 N N . GLU D 3 57 ? 46.128 40.698 6.146 1.00 58.51 57 GLU B N 1
ATOM 2402 C CA . GLU D 3 57 ? 44.745 40.364 6.502 1.00 55.16 57 GLU B CA 1
ATOM 2403 C C . GLU D 3 57 ? 44.704 39.268 7.577 1.00 53.09 57 GLU B C 1
ATOM 2404 O O . GLU D 3 57 ? 43.876 39.300 8.479 1.00 54.29 57 GLU B O 1
ATOM 2410 N N . ILE D 3 58 ? 45.610 38.303 7.471 1.00 51.52 58 ILE B N 1
ATOM 2411 C CA . ILE D 3 58 ? 45.711 37.215 8.432 1.00 42.68 58 ILE B CA 1
ATOM 2412 C C . ILE D 3 58 ? 46.166 37.762 9.788 1.00 47.75 58 ILE B C 1
ATOM 2413 O O . ILE D 3 58 ? 46.155 37.054 10.790 1.00 57.24 58 ILE B O 1
ATOM 2418 N N . GLY D 3 59 ? 46.601 39.014 9.820 1.00 49.85 59 GLY B N 1
ATOM 2419 C CA . GLY D 3 59 ? 47.026 39.592 11.082 1.00 43.73 59 GLY B CA 1
ATOM 2420 C C . GLY D 3 59 ? 48.514 39.699 11.365 1.00 48.37 59 GLY B C 1
ATOM 2421 O O . GLY D 3 59 ? 48.890 40.243 12.403 1.00 44.96 59 GLY B O 1
ATOM 2422 N N . PHE D 3 60 ? 49.364 39.187 10.477 1.00 49.11 60 PHE B N 1
ATOM 2423 C CA . PHE D 3 60 ? 50.808 39.292 10.686 1.00 52.90 60 PHE B CA 1
ATOM 2424 C C . PHE D 3 60 ? 51.275 40.747 10.727 1.00 56.83 60 PHE B C 1
ATOM 2425 O O . PHE D 3 60 ? 50.605 41.645 10.209 1.00 60.04 60 PHE B O 1
ATOM 2433 N N . ARG D 3 61 ? 52.422 40.987 11.348 1.00 55.31 61 ARG B N 1
ATOM 2434 C CA . ARG D 3 61 ? 52.946 42.344 11.380 1.00 61.12 61 ARG B CA 1
ATOM 2435 C C . ARG D 3 61 ? 54.045 42.461 10.327 1.00 56.27 61 ARG B C 1
ATOM 2436 O O . ARG D 3 61 ? 54.630 41.450 9.903 1.00 53.10 61 ARG B O 1
ATOM 2444 N N . LEU D 3 62 ? 54.307 43.693 9.898 1.00 48.18 62 LEU B N 1
ATOM 2445 C CA . LEU D 3 62 ? 55.290 43.975 8.853 1.00 42.05 62 LEU B CA 1
ATOM 2446 C C . LEU D 3 62 ? 56.609 43.215 8.961 1.00 44.33 62 LEU B C 1
ATOM 2447 O O . LEU D 3 62 ? 57.126 42.728 7.949 1.00 47.93 62 LEU B O 1
ATOM 2452 N N . ASP D 3 63 ? 57.139 43.100 10.180 1.00 48.82 63 ASP B N 1
ATOM 2453 C CA . ASP D 3 63 ? 58.389 42.374 10.429 1.00 55.25 63 ASP B CA 1
ATOM 2454 C C . ASP D 3 63 ? 58.207 40.919 10.021 1.00 61.65 63 ASP B C 1
ATOM 2455 O O . ASP D 3 63 ? 59.018 40.363 9.277 1.00 61.44 63 ASP B O 1
ATOM 2460 N N . GLU D 3 64 ? 57.136 40.307 10.527 1.00 64.75 64 GLU B N 1
ATOM 2461 C CA . GLU D 3 64 ? 56.831 38.914 10.228 1.00 59.82 64 GLU B CA 1
ATOM 2462 C C . GLU D 3 64 ? 56.666 38.737 8.724 1.00 59.93 64 GLU B C 1
ATOM 2463 O O . GLU D 3 64 ? 57.238 37.819 8.132 1.00 54.96 64 GLU B O 1
ATOM 2469 N N . ILE D 3 65 ? 55.875 39.619 8.115 1.00 57.52 65 ILE B N 1
ATOM 2470 C CA . ILE D 3 65 ? 55.623 39.565 6.676 1.00 55.11 65 ILE B CA 1
ATOM 2471 C C . ILE D 3 65 ? 56.928 39.716 5.912 1.00 62.20 65 ILE B C 1
ATOM 2472 O O . ILE D 3 65 ? 57.198 38.991 4.944 1.00 57.05 65 ILE B O 1
ATOM 2477 N N . LYS D 3 66 ? 57.740 40.666 6.354 1.00 63.26 66 LYS B N 1
ATOM 2478 C CA . LYS D 3 66 ? 59.016 40.895 5.715 1.00 67.81 66 LYS B CA 1
ATOM 2479 C C . LYS D 3 66 ? 59.835 39.612 5.771 1.00 68.10 66 LYS B C 1
ATOM 2480 O O . LYS D 3 66 ? 60.227 39.064 4.740 1.00 67.33 66 LYS B O 1
ATOM 2486 N N . GLU D 3 67 ? 60.065 39.121 6.983 1.00 67.43 67 GLU B N 1
ATOM 2487 C CA . GLU D 3 67 ? 60.853 37.912 7.179 1.00 69.27 67 GLU B CA 1
ATOM 2488 C C . GLU D 3 67 ? 60.348 36.708 6.391 1.00 70.98 67 GLU B C 1
ATOM 2489 O O . GLU D 3 67 ? 61.110 35.780 6.123 1.00 76.89 67 GLU B O 1
ATOM 2491 N N . MET D 3 68 ? 59.075 36.721 6.011 1.00 73.95 68 MET B N 1
ATOM 2492 C CA . MET D 3 68 ? 58.507 35.601 5.270 1.00 76.12 68 MET B CA 1
ATOM 2493 C C . MET D 3 68 ? 58.694 35.718 3.771 1.00 76.36 68 MET B C 1
ATOM 2494 O O . MET D 3 68 ? 58.866 34.714 3.080 1.00 71.32 68 MET B O 1
ATOM 2499 N N . LEU D 3 69 ? 58.643 36.944 3.266 1.00 74.51 69 LEU B N 1
ATOM 2500 C CA . LEU D 3 69 ? 58.806 37.161 1.840 1.00 79.86 69 LEU B CA 1
ATOM 2501 C C . LEU D 3 69 ? 60.278 37.166 1.452 1.00 85.51 69 LEU B C 1
ATOM 2502 O O . LEU D 3 69 ? 60.634 36.811 0.329 1.00 85.90 69 LEU B O 1
ATOM 2507 N N . ASP D 3 70 ? 61.135 37.554 2.389 1.00 93.15 70 ASP B N 1
ATOM 2508 C CA . ASP D 3 70 ? 62.567 37.586 2.127 1.00 103.94 70 ASP B CA 1
ATOM 2509 C C . ASP D 3 70 ? 63.211 36.222 2.338 1.00 109.81 70 ASP B C 1
ATOM 2510 O O . ASP D 3 70 ? 64.379 36.026 2.014 1.00 114.60 70 ASP B O 1
ATOM 2515 N N . HIS D 3 71 ? 62.452 35.278 2.883 1.00 118.04 71 HIS B N 1
ATOM 2516 C CA . HIS D 3 71 ? 62.980 33.942 3.114 1.00 123.87 71 HIS B CA 1
ATOM 2517 C C . HIS D 3 71 ? 61.889 32.882 2.937 1.00 124.41 71 HIS B C 1
ATOM 2518 O O . HIS D 3 71 ? 61.318 32.394 3.912 1.00 122.82 71 HIS B O 1
ATOM 2525 N N . PRO D 3 72 ? 61.589 32.520 1.674 1.00 126.10 72 PRO B N 1
ATOM 2526 C CA . PRO D 3 72 ? 60.584 31.533 1.253 1.00 128.78 72 PRO B CA 1
ATOM 2527 C C . PRO D 3 72 ? 60.855 30.103 1.718 1.00 130.26 72 PRO B C 1
ATOM 2528 O O . PRO D 3 72 ? 60.189 29.162 1.280 1.00 131.33 72 PRO B O 1
ATOM 2532 N N . ASN D 3 73 ? 61.838 29.946 2.596 1.00 130.12 73 ASN B N 1
ATOM 2533 C CA . ASN D 3 73 ? 62.204 28.637 3.120 1.00 126.60 73 ASN B CA 1
ATOM 2534 C C . ASN D 3 73 ? 61.468 28.429 4.439 1.00 126.40 73 ASN B C 1
ATOM 2535 O O . ASN D 3 73 ? 61.300 27.305 4.907 1.00 127.00 73 ASN B O 1
ATOM 2540 N N . PHE D 3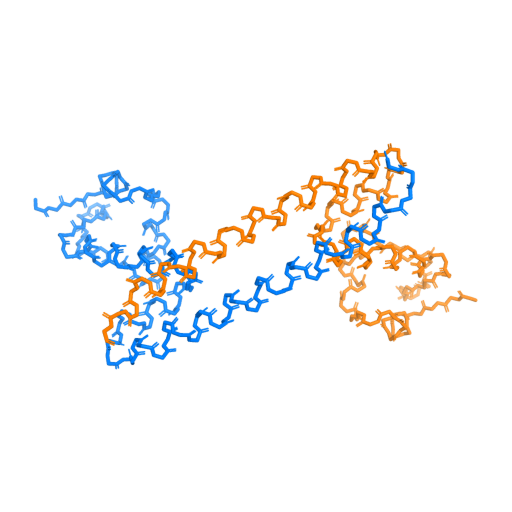 74 ? 61.027 29.539 5.022 1.00 124.02 74 PHE B N 1
ATOM 2541 C CA . PHE D 3 74 ? 60.291 29.545 6.282 1.00 119.72 74 PHE B CA 1
ATOM 2542 C C . PHE D 3 74 ? 58.974 28.794 6.092 1.00 112.24 74 PHE B C 1
ATOM 2543 O O . PHE D 3 74 ? 58.082 29.271 5.392 1.00 109.16 74 PHE B O 1
ATOM 2551 N N . ASP D 3 75 ? 58.855 27.620 6.707 1.00 104.98 75 ASP B N 1
ATOM 2552 C CA . ASP D 3 75 ? 57.637 26.824 6.586 1.00 105.29 75 ASP B CA 1
ATOM 2553 C C . ASP D 3 75 ? 56.401 27.672 6.852 1.00 104.98 75 ASP B C 1
ATOM 2554 O O . ASP D 3 75 ? 56.143 28.086 7.981 1.00 103.34 75 ASP B O 1
ATOM 2559 N N . ARG D 3 76 ? 55.641 27.919 5.791 1.00 105.44 76 ARG B N 1
ATOM 2560 C CA . ARG D 3 76 ? 54.433 28.730 5.861 1.00 103.58 76 ARG B CA 1
ATOM 2561 C C . ARG D 3 76 ? 53.277 28.045 6.602 1.00 99.17 76 ARG B C 1
ATOM 2562 O O . ARG D 3 76 ? 52.493 28.706 7.289 1.00 95.06 76 ARG B O 1
ATOM 2570 N N . LYS D 3 77 ? 53.181 26.725 6.469 1.00 93.02 77 LYS B N 1
ATOM 2571 C CA . LYS D 3 77 ? 52.118 25.956 7.115 1.00 84.92 77 LYS B CA 1
ATOM 2572 C C . LYS D 3 77 ? 52.026 26.235 8.617 1.00 81.96 77 LYS B C 1
ATOM 2573 O O . LYS D 3 77 ? 50.987 26.669 9.124 1.00 74.84 77 LYS B O 1
ATOM 2575 N N . ALA D 3 78 ? 53.118 25.982 9.327 1.00 76.60 78 ALA B N 1
ATOM 2576 C CA . ALA D 3 78 ? 53.158 26.210 10.765 1.00 70.52 78 ALA B CA 1
ATOM 2577 C C . ALA D 3 78 ? 52.882 27.671 11.089 1.00 67.75 78 ALA B C 1
ATOM 2578 O O . ALA D 3 78 ? 52.261 27.987 12.104 1.00 63.82 78 ALA B O 1
ATOM 2580 N N . ALA D 3 79 ? 53.351 28.562 10.221 1.00 66.86 79 ALA B N 1
ATOM 2581 C CA . ALA D 3 79 ? 53.156 29.989 10.428 1.00 59.29 79 ALA B CA 1
ATOM 2582 C C . ALA D 3 79 ? 51.670 30.302 10.411 1.00 58.93 79 ALA B C 1
ATOM 2583 O O . ALA D 3 79 ? 51.156 30.997 11.292 1.00 53.70 79 ALA B O 1
ATOM 2585 N N . LEU D 3 80 ? 50.974 29.778 9.408 1.00 56.60 80 LEU B N 1
ATOM 2586 C CA . LEU D 3 80 ? 49.543 30.015 9.303 1.00 67.07 80 LEU B CA 1
ATOM 2587 C C . LEU D 3 80 ? 48.774 29.434 10.490 1.00 71.35 80 LEU B C 1
ATOM 2588 O O . LEU D 3 80 ? 47.743 29.974 10.895 1.00 70.96 80 LEU B O 1
ATOM 2593 N N . GLN D 3 81 ? 49.276 28.339 11.054 1.00 71.47 81 GLN B N 1
ATOM 2594 C CA . GLN D 3 81 ? 48.618 27.732 12.203 1.00 72.51 81 GLN B CA 1
ATOM 2595 C C . GLN D 3 81 ? 48.884 28.543 13.466 1.00 67.43 81 GLN B C 1
ATOM 2596 O O . GLN D 3 81 ? 47.950 29.021 14.112 1.00 59.91 81 GLN B O 1
ATOM 2602 N N . SER D 3 82 ? 50.158 28.699 13.812 1.00 62.02 82 SER B N 1
ATOM 2603 C CA . SER D 3 82 ? 50.533 29.467 14.994 1.00 58.97 82 SER B CA 1
ATOM 2604 C C . SER D 3 82 ? 49.786 30.790 15.005 1.00 56.15 82 SER B C 1
ATOM 2605 O O . SER D 3 82 ? 49.330 31.251 16.052 1.00 53.71 82 SER B O 1
ATOM 2608 N N . GLN D 3 83 ? 49.658 31.393 13.827 1.00 51.69 83 GLN B N 1
ATOM 2609 C CA . GLN D 3 83 ? 48.956 32.661 13.709 1.00 53.04 83 GLN B CA 1
ATOM 2610 C C . GLN D 3 83 ? 47.486 32.449 14.012 1.00 54.47 83 GLN B C 1
ATOM 2611 O O . GLN D 3 83 ? 46.841 33.301 14.629 1.00 56.15 83 GLN B O 1
ATOM 2617 N N . LYS D 3 84 ? 46.958 31.311 13.566 1.00 54.28 84 LYS B N 1
ATOM 2618 C CA . LYS D 3 84 ? 45.562 30.976 13.805 1.00 53.30 84 LYS B CA 1
ATOM 2619 C C . LYS D 3 84 ? 45.379 30.863 15.306 1.00 60.12 84 LYS B C 1
ATOM 2620 O O . LYS D 3 84 ? 44.477 31.471 15.879 1.00 58.19 84 LYS B O 1
ATOM 2626 N N . GLU D 3 85 ? 46.258 30.089 15.936 1.00 58.22 85 GLU B N 1
ATOM 2627 C CA . GLU D 3 85 ? 46.216 29.878 17.376 1.00 67.25 85 GLU B CA 1
ATOM 2628 C C . GLU D 3 85 ? 46.255 31.201 18.138 1.00 66.86 85 GLU B C 1
ATOM 2629 O O . GLU D 3 85 ? 45.483 31.410 19.078 1.00 65.79 85 GLU B O 1
ATOM 2635 N N . ILE D 3 86 ? 47.149 32.095 17.724 1.00 61.81 86 ILE B N 1
ATOM 2636 C CA . ILE D 3 86 ? 47.280 33.403 18.360 1.00 57.05 86 ILE B CA 1
ATOM 2637 C C . ILE D 3 86 ? 45.986 34.193 18.238 1.00 60.23 86 ILE B C 1
ATOM 2638 O O . ILE D 3 86 ? 45.557 34.868 19.180 1.00 51.59 86 ILE B O 1
ATOM 2643 N N . LEU D 3 87 ? 45.374 34.113 17.063 1.00 59.31 87 LEU B N 1
ATOM 2644 C CA . LEU D 3 87 ? 44.127 34.810 16.820 1.00 63.59 87 LEU B CA 1
ATOM 2645 C C . LEU D 3 87 ? 43.042 34.247 17.723 1.00 69.03 87 LEU B C 1
ATOM 2646 O O . LEU D 3 87 ? 42.184 34.986 18.215 1.00 72.75 87 LEU B O 1
ATOM 2651 N N . MET D 3 88 ? 43.086 32.935 17.941 1.00 68.68 88 MET B N 1
ATOM 2652 C CA . MET D 3 88 ? 42.098 32.275 18.782 1.00 68.63 88 MET B CA 1
ATOM 2653 C C . MET D 3 88 ? 42.198 32.767 20.219 1.00 69.40 88 MET B C 1
ATOM 2654 O O . MET D 3 88 ? 41.192 33.163 20.813 1.00 70.15 88 MET B O 1
ATOM 2659 N N . LYS D 3 89 ? 43.407 32.749 20.776 1.00 58.30 89 LYS B N 1
ATOM 2660 C CA . LYS D 3 89 ? 43.603 33.216 22.142 1.00 53.10 89 LYS B CA 1
ATOM 2661 C C . LYS D 3 89 ? 43.068 34.643 22.301 1.00 49.80 89 LYS B C 1
ATOM 2662 O O . LYS D 3 89 ? 42.456 34.982 23.318 1.00 49.13 89 LYS B O 1
ATOM 2668 N N . LYS D 3 90 ? 43.290 35.476 21.290 1.00 44.57 90 LYS B N 1
ATOM 2669 C CA . LYS D 3 90 ? 42.821 36.851 21.343 1.00 48.54 90 LYS B CA 1
ATOM 2670 C C . LYS D 3 90 ? 41.309 36.863 21.441 1.00 49.81 90 LYS B C 1
ATOM 2671 O O . LYS D 3 90 ? 40.730 37.655 22.182 1.00 39.42 90 LYS B O 1
ATOM 2677 N N . LYS D 3 91 ? 40.684 35.971 20.678 1.00 56.93 91 LYS B N 1
ATOM 2678 C CA . LYS D 3 91 ? 39.229 35.819 20.639 1.00 56.07 91 LYS B CA 1
ATOM 2679 C C . LYS D 3 91 ? 38.750 35.515 22.067 1.00 57.10 91 LYS B C 1
ATOM 2680 O O . LYS D 3 91 ? 37.830 36.152 22.599 1.00 53.07 91 LYS B O 1
ATOM 2686 N N . GLN D 3 92 ? 39.404 34.533 22.676 1.00 54.20 92 GLN B N 1
ATOM 2687 C CA . GLN D 3 92 ? 39.109 34.090 24.029 1.00 58.44 92 GLN B CA 1
ATOM 2688 C C . GLN D 3 92 ? 39.172 35.258 25.027 1.00 63.42 92 GLN B C 1
ATOM 2689 O O . GLN D 3 92 ? 38.244 35.457 25.821 1.00 57.31 92 GLN B O 1
ATOM 2695 N N . ARG D 3 93 ? 40.266 36.023 24.990 1.00 59.65 93 ARG B N 1
ATOM 2696 C CA . ARG D 3 93 ? 40.418 37.163 25.893 1.00 54.77 93 ARG B CA 1
ATOM 2697 C C . ARG D 3 93 ? 39.254 38.129 25.662 1.00 53.69 93 ARG B C 1
ATOM 2698 O O . ARG D 3 93 ? 38.688 38.680 26.604 1.00 54.88 93 ARG B O 1
ATOM 2700 N N . MET D 3 94 ? 38.894 38.316 24.399 1.00 54.45 94 MET B N 1
ATOM 2701 C CA . MET D 3 94 ? 37.778 39.181 24.039 1.00 53.94 94 MET B CA 1
ATOM 2702 C C . MET D 3 94 ? 36.528 38.662 24.745 1.00 54.31 94 MET B C 1
ATOM 2703 O O . MET D 3 94 ? 35.742 39.431 25.304 1.00 50.38 94 MET B O 1
ATOM 2708 N N . ASP D 3 95 ? 36.345 37.347 24.703 1.00 48.67 95 ASP B N 1
ATOM 2709 C CA . ASP D 3 95 ? 35.189 36.736 25.345 1.00 51.48 95 ASP B CA 1
ATOM 2710 C C . ASP D 3 95 ? 35.151 36.995 26.842 1.00 42.52 95 ASP B C 1
ATOM 2711 O O . ASP D 3 95 ? 34.147 37.487 27.365 1.00 40.43 95 ASP B O 1
ATOM 2716 N N . GLU D 3 96 ? 36.237 36.668 27.535 1.00 37.31 96 GLU B N 1
ATOM 2717 C CA . GLU D 3 96 ? 36.281 36.891 28.978 1.00 49.95 96 GLU B CA 1
ATOM 2718 C C . GLU D 3 96 ? 35.902 38.345 29.314 1.00 48.58 96 GLU B C 1
ATOM 2719 O O . GLU D 3 96 ? 35.133 38.594 30.244 1.00 53.09 96 GLU B O 1
ATOM 2725 N N . MET D 3 97 ? 36.425 39.296 28.544 1.00 41.65 97 MET B N 1
ATOM 2726 C CA . MET D 3 97 ? 36.135 40.710 28.770 1.00 48.32 97 MET B CA 1
ATOM 2727 C C . MET D 3 97 ? 34.644 40.970 28.601 1.00 46.51 97 MET B C 1
ATOM 2728 O O . MET D 3 97 ? 34.031 41.679 29.396 1.00 43.21 97 MET B O 1
ATOM 2733 N N . ILE D 3 98 ? 34.059 40.396 27.557 1.00 52.76 98 ILE B N 1
ATOM 2734 C CA . ILE D 3 98 ? 32.633 40.568 27.320 1.00 52.48 98 ILE B CA 1
ATOM 2735 C C . ILE D 3 98 ? 31.847 39.938 28.472 1.00 51.45 98 ILE B C 1
ATOM 2736 O O . ILE D 3 98 ? 30.866 40.510 28.965 1.00 34.96 98 ILE B O 1
ATOM 2741 N N . GLN D 3 99 ? 32.280 38.762 28.912 1.00 45.82 99 GLN B N 1
ATOM 2742 C CA . GLN D 3 99 ? 31.589 38.120 30.014 1.00 56.30 99 GLN B CA 1
ATOM 2743 C C . GLN D 3 99 ? 31.607 39.053 31.220 1.00 58.11 99 GLN B C 1
ATOM 2744 O O . GLN D 3 99 ? 30.568 39.290 31.849 1.00 56.38 99 GLN B O 1
ATOM 2750 N N . THR D 3 100 ? 32.787 39.599 31.521 1.00 54.37 100 THR B N 1
ATOM 2751 C CA . THR D 3 100 ? 32.942 40.498 32.656 1.00 45.03 100 THR B CA 1
ATOM 2752 C C . THR D 3 100 ? 32.054 41.718 32.566 1.00 41.82 100 THR B C 1
ATOM 2753 O O . THR D 3 100 ? 31.543 42.184 33.583 1.00 45.54 100 THR B O 1
ATOM 2757 N N . ILE D 3 101 ? 31.874 42.246 31.362 1.00 38.50 101 ILE B N 1
ATOM 2758 C CA . ILE D 3 101 ? 31.000 43.399 31.202 1.00 45.20 101 ILE B CA 1
ATOM 2759 C C . ILE D 3 101 ? 29.571 42.968 31.509 1.00 56.01 101 ILE B C 1
ATOM 2760 O O . ILE D 3 101 ? 28.871 43.630 32.273 1.00 55.28 101 ILE B O 1
ATOM 2765 N N . ASP D 3 102 ? 29.144 41.855 30.908 1.00 61.72 102 ASP B N 1
ATOM 2766 C CA . ASP D 3 102 ? 27.791 41.335 31.126 1.00 64.47 102 ASP B CA 1
ATOM 2767 C C . ASP D 3 102 ? 27.598 41.065 32.604 1.00 61.24 102 ASP B C 1
ATOM 2768 O O . ASP D 3 102 ? 26.569 41.397 33.193 1.00 54.47 102 ASP B O 1
ATOM 2773 N N . ARG D 3 103 ? 28.615 40.453 33.190 1.00 56.95 103 ARG B N 1
ATOM 2774 C CA . ARG D 3 103 ? 28.611 40.103 34.596 1.00 63.86 103 ARG B CA 1
ATOM 2775 C C . ARG D 3 103 ? 28.554 41.348 35.482 1.00 67.96 103 ARG B C 1
ATOM 2776 O O . ARG D 3 103 ? 28.425 41.248 36.699 1.00 71.45 103 ARG B O 1
ATOM 2784 N N . THR D 3 104 ? 28.631 42.518 34.860 1.00 67.82 104 THR B N 1
ATOM 2785 C CA . THR D 3 104 ? 28.603 43.780 35.587 1.00 69.89 104 THR B CA 1
ATOM 2786 C C . THR D 3 104 ? 27.356 44.570 35.241 1.00 74.02 104 THR B C 1
ATOM 2787 O O . THR D 3 104 ? 26.908 45.414 36.016 1.00 77.92 104 THR B O 1
ATOM 2791 N N . LEU D 3 105 ? 26.806 44.293 34.064 1.00 79.01 105 LEU B N 1
ATOM 2792 C CA . LEU D 3 105 ? 25.616 44.983 33.584 1.00 80.11 105 LEU B CA 1
ATOM 2793 C C . LEU D 3 105 ? 24.344 44.580 34.309 1.00 85.03 105 LEU B C 1
ATOM 2794 O O . LEU D 3 105 ? 23.262 45.067 33.987 1.00 87.52 105 LEU B O 1
ATOM 2799 N N . LEU D 3 106 ? 24.472 43.691 35.286 1.00 91.50 106 LEU B N 1
ATOM 2800 C CA . LEU D 3 106 ? 23.315 43.245 36.048 1.00 99.61 106 LEU B CA 1
ATOM 2801 C C . LEU D 3 106 ? 22.879 44.319 37.042 1.00 108.14 106 LEU B C 1
ATOM 2802 O O . LEU D 3 106 ? 23.088 44.182 38.247 1.00 106.80 106 LEU B O 1
ATOM 2807 N N . SER D 3 107 ? 22.277 45.389 36.520 1.00 117.93 107 SER B N 1
ATOM 2808 C CA . SER D 3 107 ? 21.800 46.509 37.335 1.00 121.74 107 SER B CA 1
ATOM 2809 C C . SER D 3 107 ? 21.054 47.545 36.483 1.00 122.43 107 SER B C 1
ATOM 2810 O O . SER D 3 107 ? 20.718 47.226 35.322 1.00 122.48 107 SER B O 1
#

Nearest PDB structures (foldseek):
  3hh0-assembly1_A  TM=8.905E-01  e=4.359E-09  Bacillus cereus ATCC 14579
  2vz4-assembly1_A-2  TM=6.802E-01  e=2.917E-09  Streptomyces lividans
  7cla-assembly1_A-2  TM=6.443E-01  e=1.113E-08  Caulobacter vibrioides CB15
  5d8c-assembly1_A  TM=6.696E-01  e=6.433E-06  Haemophilus influenzae Rd KW20
  5d90-assembly2_C  TM=6.697E-01  e=2.147E-05  Haemophilus influenzae Rd KW20

Sequence (216 aa):
MKYQVKQVAEISGVSIRTLHHYDNIELLNPSALTDAGYRLYSDADLERLQQILFFKEIGFRLDEIKEMLDHPNFDRKAALQSQKEILMKKKQRMDEMIQTIDRTLLSVDMKYQVKQVAEISGVSIRTLHHYDNIELLNPSALTDAGYRLYSDADLERLQQILFFKEIGFRLDEIKEMLDHPNFDRKAALQSQKEILMKKKQRMDEMIQTIDRTLLS

Solvent-accessible surface area: 13674 Å² total; per-residue (Å²): 192,77,51,72,34,138,74,0,14,136,97,16,71,23,60,67,154,30,0,52,69,9,25,109,55,107,1,2,64,20,58,35,112,44,166,80,40,134,64,40,1,21,82,67,16,25,116,67,1,96,88,0,32,65,16,80,118,0,32,13,149,40,86,56,0,59,52,2,21,67,109,88,131,106,80,86,50,54,13,16,90,50,11,49,89,89,2,83,136,116,53,105,46,19,46,100,43,14,110,57,0,54,203,64,32,141,84,115,160,154,88,50,76,32,132,70,0,9,136,98,18,73,27,60,68,152,30,0,55,66,10,27,108,55,102,1,2,66,14,60,28,110,41,159,84,42,141,56,46,1,13,67,71,18,27,53,67,1,73,75,0,31,105,22,99,114,12,33,13,165,38,95,62,0,62,61,4,23,76,105,94,109,113,88,89,51,49,12,22,92,54,11,50,100,83,2,92,144,116,48,113,45,24,55,102,35,19,107,49,0,52,176,52,44,152,148

Radius of gyration: 24.04 Å; Cα contacts (8 Å, |Δi|>4): 194; chains: 2; bounding box: 45×47×74 Å

Foldseek 3Di:
DKDFQVVLCVVQVHHSVVVVVCCVVVLQPAPDADPVGTGIHDVVSSVSVVQLVVVVVLPDDSVVSSCCVVPVVPDDVVVSVVSVVVVVVVVVVVVVVVCVVVVVVPDPD/DKDFLVVLCVVLVHHSVVVVVCCVVVQQPAPDADPVGTGIHDVVSSVSVVQLVVVVVLPDDSVRSSVCVVDVVPPVVVVSVVSVVVVVVVVVVVVVVVVVVVVVPPD

B-factor: mean 65.43, std 25.02, range [11.45, 155.27]